Protein AF-A0A951F308-F1 (afdb_monomer)

Mean predicted aligned error: 4.63 Å

Radius of gyration: 16.16 Å; Cα contacts (8 Å, |Δi|>4): 325; chains: 1; bounding box: 43×37×42 Å

Secondary structure (DSSP, 8-state):
-----S-HHHHHHHIIIIIHHHHHHHS--SSSPPHHHHHHHS--SEE-SSEEEEEGGGGT--HHHHHHHHHHHHHHHHH-PPBPTTS-BPPPPP-TTHHHHHHHHHTTSSPPPTTEEEEEEEE-SHHHHH-B---EEEEETTEEEEEEEETTEEEEEEE-TT--HHHHHHSTTSTT-EEEEE--HHHHHHHHHTT--

pLDDT: mean 90.31, std 10.61, range [36.69, 98.38]

Foldseek 3Di:
DPDDDDDPVLVVLLCVLAVVQVCCQLVDPDPDQHLLRVVVPDDFPDDDPFKGKHAQVVSVDDLRRNLLNLLVLLLCLQVDWDQDPVRDTDHRDDPPPCSVVSVCCSVPVDPDDLQKFKAKEQANDPLLQVDWAGWDWDDDPQWIWTWIGDRRMIIIITGHPNDDPVRSCNGCPDPRNIHMYGHCPVVSVVRVVVVVD

Nearest PDB structures (foldseek):
  4afi-assembly1_B  TM=4.508E-01  e=1.445E-01  Homo sapiens
  2vx8-assembly1_B  TM=2.765E-01  e=1.534E-01  Homo sapiens
  2vx8-assembly5_D  TM=2.897E-01  e=3.142E-01  Homo sapiens
  5vba-assembly2_B  TM=2.210E-01  e=3.230E+00  Tequatrovirus T4
  5vba-assembly1_A  TM=1.603E-01  e=1.886E+00  Tequatrovirus T4

Solvent-accessible surface area (backbone atoms only — not comparable to full-atom values): 10976 Å² total; per-residue (Å²): 132,87,78,86,83,64,57,70,70,58,48,51,50,49,33,74,50,9,45,54,60,52,47,54,54,60,59,58,90,55,102,60,84,45,57,56,58,52,57,72,73,50,84,58,78,47,70,62,100,66,38,30,35,30,56,29,64,85,75,74,45,58,39,65,29,50,39,47,36,51,50,53,55,46,54,47,34,42,78,44,62,48,79,45,98,88,73,48,66,50,76,57,48,87,60,68,83,52,47,58,58,50,49,38,31,76,71,66,77,44,70,85,57,94,45,52,33,37,34,46,32,42,27,71,34,70,69,36,43,76,36,73,50,72,68,45,76,47,82,49,82,71,18,44,34,33,37,30,35,53,39,20,30,40,40,32,42,35,40,28,91,62,57,46,72,66,56,51,54,52,7,20,77,27,97,71,25,35,31,35,36,29,72,41,49,71,60,46,56,51,55,57,57,68,70,80,112

Sequence (197 aa):
MKQVLLCRECEERFSENGESHVLGLIGSKRKQFSLNERMRLGFARDSDSFSKRFFAPDFGIDVDKFSYFAISVVWRAAVIQWLMEDGTYTQKVSLGDFQEDMRRYLIGETTLPSDMAVIVIVCSDATSRQGFTYPTGFVEANCINFRFLARGIVFRLLIGYGMTGFLKQAACTSTIKPIWYGNCESRTREMFRNLIV

Structure (mmCIF, N/CA/C/O backbone):
data_AF-A0A951F308-F1
#
_entry.id   AF-A0A951F308-F1
#
loop_
_atom_site.group_PDB
_atom_site.id
_atom_site.type_symbol
_atom_site.label_atom_id
_atom_site.label_alt_id
_atom_site.label_comp_id
_atom_site.label_asym_id
_atom_site.label_entity_id
_atom_site.label_seq_id
_atom_site.pdbx_PDB_ins_code
_atom_site.Cartn_x
_atom_site.Cartn_y
_atom_site.Cartn_z
_atom_site.occupancy
_atom_site.B_iso_or_equiv
_atom_site.auth_seq_id
_atom_site.auth_comp_id
_atom_site.auth_asym_id
_atom_site.auth_atom_id
_atom_site.pdbx_PDB_model_num
ATOM 1 N N . MET A 1 1 ? -2.081 5.795 24.041 1.00 36.69 1 MET A N 1
ATOM 2 C CA . MET A 1 1 ? -2.658 4.533 24.565 1.00 36.69 1 MET A CA 1
ATOM 3 C C . MET A 1 1 ? -3.033 3.683 23.353 1.00 36.69 1 MET A C 1
ATOM 5 O O . MET A 1 1 ? -3.717 4.217 22.491 1.00 36.69 1 MET A O 1
ATOM 9 N N . LYS A 1 2 ? -2.516 2.452 23.190 1.00 55.16 2 LYS A N 1
ATOM 10 C CA . LYS A 1 2 ? -2.834 1.614 22.012 1.00 55.16 2 LYS A CA 1
ATOM 11 C C . LYS A 1 2 ? -4.281 1.138 22.169 1.00 55.16 2 LYS A C 1
ATOM 13 O O . LYS A 1 2 ? -4.578 0.424 23.121 1.00 55.16 2 LYS A O 1
ATOM 18 N N . GLN A 1 3 ? -5.182 1.594 21.307 1.00 66.56 3 GLN A N 1
ATOM 19 C CA . GLN A 1 3 ? -6.582 1.183 21.360 1.00 66.56 3 GLN A CA 1
ATOM 20 C C . GLN A 1 3 ? -6.664 -0.286 20.927 1.00 66.56 3 GLN A C 1
ATOM 22 O O . GLN A 1 3 ? -6.276 -0.624 19.809 1.00 66.56 3 GLN A O 1
ATOM 27 N N . VAL A 1 4 ? -7.079 -1.170 21.837 1.00 78.25 4 VAL A N 1
ATOM 28 C CA . VAL A 1 4 ? -7.157 -2.612 21.563 1.00 78.25 4 VAL A CA 1
ATOM 29 C C . VAL A 1 4 ? -8.360 -2.861 20.658 1.00 78.25 4 VAL A C 1
ATOM 31 O O . VAL A 1 4 ? -9.499 -2.764 21.105 1.00 78.25 4 VAL A O 1
ATOM 34 N N . LEU A 1 5 ? -8.098 -3.128 19.378 1.00 86.38 5 LEU A N 1
ATOM 35 C CA . LEU A 1 5 ? -9.122 -3.412 18.369 1.00 86.38 5 LEU A CA 1
ATOM 36 C C . LEU A 1 5 ? -9.273 -4.916 18.112 1.00 86.38 5 LEU A C 1
ATOM 38 O O . LEU A 1 5 ? -10.387 -5.414 17.979 1.00 86.38 5 LEU A O 1
ATOM 42 N N . LEU A 1 6 ? -8.152 -5.626 18.000 1.00 89.06 6 LEU A N 1
ATOM 43 C CA . LEU A 1 6 ? -8.097 -7.023 17.587 1.00 89.06 6 LEU A CA 1
ATOM 44 C C . LEU A 1 6 ? -7.679 -7.924 18.755 1.00 89.06 6 LEU A C 1
ATOM 46 O O . LEU A 1 6 ? -6.993 -7.490 19.684 1.00 89.06 6 LEU A O 1
ATOM 50 N N . CYS A 1 7 ? -8.077 -9.198 18.700 1.00 92.44 7 CYS A N 1
ATOM 51 C CA . CYS A 1 7 ? -7.525 -10.211 19.596 1.00 92.44 7 CYS A CA 1
ATOM 52 C C . CYS A 1 7 ? -6.035 -10.446 19.286 1.00 92.44 7 CYS A C 1
ATOM 54 O O . CYS A 1 7 ? -5.539 -10.067 18.223 1.00 92.44 7 CYS A O 1
ATOM 56 N N . ARG A 1 8 ? -5.323 -11.112 20.203 1.00 92.06 8 ARG A N 1
ATOM 57 C CA . ARG A 1 8 ? -3.885 -11.381 20.054 1.00 92.06 8 ARG A CA 1
ATOM 58 C C . ARG A 1 8 ? -3.549 -12.105 18.746 1.00 92.06 8 ARG A C 1
ATOM 60 O O . ARG A 1 8 ? -2.640 -11.677 18.052 1.00 92.06 8 ARG A O 1
ATOM 67 N N . GLU A 1 9 ? -4.305 -13.142 18.399 1.00 93.19 9 GLU A N 1
ATOM 68 C CA . GLU A 1 9 ? -4.080 -13.927 17.177 1.00 93.19 9 GLU A CA 1
ATOM 69 C C . GLU A 1 9 ? -4.223 -13.068 15.909 1.00 93.19 9 GLU A C 1
ATOM 71 O O . GLU A 1 9 ? -3.414 -13.155 14.987 1.00 93.19 9 GLU A O 1
ATOM 76 N N . CYS A 1 10 ? -5.221 -12.182 15.875 1.00 92.31 10 CYS A N 1
ATOM 77 C CA . CYS A 1 10 ? -5.414 -11.260 14.760 1.00 92.31 10 CYS A CA 1
ATOM 78 C C . CYS A 1 10 ? -4.295 -10.205 14.678 1.00 92.31 10 CYS A C 1
ATOM 80 O O . CYS A 1 10 ? -3.840 -9.900 13.576 1.00 92.31 10 CYS A O 1
ATOM 82 N N . GLU A 1 11 ? -3.819 -9.669 15.809 1.00 92.69 11 GLU A N 1
ATOM 83 C CA . GLU A 1 11 ? -2.655 -8.763 15.831 1.00 92.69 11 GLU A CA 1
ATOM 84 C C . GLU A 1 11 ? -1.379 -9.471 15.344 1.00 92.69 11 GLU A C 1
ATOM 86 O O . GLU A 1 11 ? -0.644 -8.919 14.525 1.00 92.69 11 GLU A O 1
ATOM 91 N N . GLU A 1 12 ? -1.124 -10.700 15.804 1.00 93.44 12 GLU A N 1
ATOM 92 C CA . GLU A 1 12 ? 0.023 -11.518 15.381 1.00 93.44 12 GLU A CA 1
ATOM 93 C C . GLU A 1 12 ? -0.021 -11.775 13.873 1.00 93.44 12 GLU A C 1
ATOM 95 O O . GLU A 1 12 ? 0.947 -11.490 13.165 1.00 93.44 12 GLU A O 1
ATOM 100 N N . ARG A 1 13 ? -1.184 -12.174 13.351 1.00 94.31 13 ARG A N 1
ATOM 101 C CA . ARG A 1 13 ? -1.395 -12.361 11.913 1.00 94.31 13 ARG A CA 1
ATOM 102 C C . ARG A 1 13 ? -1.091 -11.095 11.113 1.00 94.31 13 ARG A C 1
ATOM 104 O O . ARG A 1 13 ? -0.448 -11.163 10.066 1.00 94.31 13 ARG A O 1
ATOM 111 N N . PHE A 1 14 ? -1.550 -9.933 11.579 1.00 94.06 14 PHE A N 1
ATOM 112 C CA . PHE A 1 14 ? -1.309 -8.665 10.884 1.00 94.06 14 PHE A CA 1
ATOM 113 C C . PHE A 1 14 ? 0.175 -8.282 10.910 1.00 94.06 14 PHE A C 1
ATOM 115 O O . PHE A 1 14 ? 0.705 -7.765 9.918 1.00 94.06 14 PHE A O 1
ATOM 122 N N . SER A 1 15 ? 0.855 -8.597 12.011 1.00 92.94 15 SER A N 1
ATOM 123 C CA . SER A 1 15 ? 2.292 -8.406 12.158 1.00 92.94 15 SER A CA 1
ATOM 124 C C . SER A 1 15 ? 3.100 -9.273 11.187 1.00 92.94 15 SER A C 1
ATOM 126 O O . SER A 1 15 ? 3.947 -8.750 10.458 1.00 92.94 15 SER A O 1
ATOM 128 N N . GLU A 1 16 ? 2.832 -10.579 11.135 1.00 93.38 16 GLU A N 1
ATOM 129 C CA . GLU A 1 16 ? 3.603 -11.554 10.347 1.00 93.38 16 GLU A CA 1
ATOM 130 C C . GLU A 1 16 ? 3.406 -11.398 8.831 1.00 93.38 16 GLU A C 1
ATOM 132 O O . GLU A 1 16 ? 4.369 -11.475 8.049 1.00 93.38 16 GLU A O 1
ATOM 137 N N . ASN A 1 17 ? 2.164 -11.127 8.420 1.00 93.81 17 ASN A N 1
ATOM 138 C CA . ASN A 1 17 ? 1.786 -11.027 7.011 1.00 93.81 17 ASN A CA 1
ATOM 139 C C . ASN A 1 17 ? 2.070 -9.658 6.391 1.00 93.81 17 ASN A C 1
ATOM 141 O O . ASN A 1 17 ? 2.001 -9.529 5.175 1.00 93.81 17 ASN A O 1
ATOM 145 N N . GLY A 1 18 ? 2.396 -8.630 7.177 1.00 92.62 18 GLY A N 1
ATOM 146 C CA . GLY A 1 18 ? 2.594 -7.291 6.626 1.00 92.62 18 GLY A CA 1
ATOM 147 C C . GLY A 1 18 ? 3.506 -6.408 7.458 1.00 92.62 18 GLY A C 1
ATOM 148 O O . GLY A 1 18 ? 4.589 -6.039 6.996 1.00 92.62 18 GLY A O 1
ATOM 149 N N . GLU A 1 19 ? 3.077 -6.051 8.673 1.00 91.19 19 GLU A N 1
ATOM 150 C CA . GLU A 1 19 ? 3.696 -4.951 9.427 1.00 91.19 19 GLU A CA 1
ATOM 151 C C . GLU A 1 19 ? 5.179 -5.194 9.699 1.00 91.19 19 GLU A C 1
ATOM 153 O O . GLU A 1 19 ? 5.990 -4.315 9.427 1.00 91.19 19 GLU A O 1
ATOM 158 N N . SER A 1 20 ? 5.570 -6.389 10.148 1.00 89.25 20 SER A N 1
ATOM 159 C CA . SER A 1 20 ? 6.975 -6.696 10.444 1.00 89.25 20 SER A CA 1
ATOM 160 C C . SER A 1 20 ? 7.875 -6.559 9.211 1.00 89.25 20 SER A C 1
ATOM 162 O O . SER A 1 20 ? 8.989 -6.039 9.308 1.00 89.25 20 SER A O 1
ATOM 164 N N . HIS A 1 21 ? 7.385 -6.965 8.035 1.00 88.88 21 HIS A N 1
ATOM 165 C CA . HIS A 1 21 ? 8.132 -6.863 6.778 1.00 88.88 21 HIS A CA 1
ATOM 166 C C . HIS A 1 21 ? 8.269 -5.410 6.317 1.00 88.88 21 HIS A C 1
ATOM 168 O O . HIS A 1 21 ? 9.375 -4.935 6.053 1.00 88.88 21 HIS A O 1
ATOM 174 N N . VAL A 1 22 ? 7.152 -4.677 6.270 1.00 90.19 22 VAL A N 1
ATOM 175 C CA . VAL A 1 22 ? 7.130 -3.274 5.831 1.00 90.19 22 VAL A CA 1
ATOM 176 C C . VAL A 1 22 ? 7.923 -2.392 6.796 1.00 90.19 22 VAL A C 1
ATOM 178 O O . VAL A 1 22 ? 8.799 -1.638 6.367 1.00 90.19 22 VAL A O 1
ATOM 181 N N . LEU A 1 23 ? 7.680 -2.521 8.104 1.00 86.75 23 LEU A N 1
ATOM 182 C CA . LEU A 1 23 ? 8.373 -1.757 9.145 1.00 86.75 23 LEU A CA 1
ATOM 183 C C . LEU A 1 23 ? 9.869 -2.082 9.203 1.00 86.75 23 LEU A C 1
ATOM 185 O O . LEU A 1 23 ? 10.671 -1.181 9.453 1.00 86.75 23 LEU A O 1
ATOM 189 N N . GLY A 1 24 ? 10.268 -3.324 8.916 1.00 83.69 24 GLY A N 1
ATOM 190 C CA . GLY A 1 24 ? 11.676 -3.709 8.808 1.00 83.69 24 GLY A CA 1
ATOM 191 C C . GLY A 1 24 ? 12.426 -2.956 7.701 1.00 83.69 24 GLY A C 1
ATOM 192 O O . GLY A 1 24 ? 13.587 -2.581 7.893 1.00 83.69 24 GLY A O 1
ATOM 193 N N . LEU A 1 25 ? 11.747 -2.677 6.581 1.00 81.56 25 LEU A N 1
ATOM 194 C CA . LEU A 1 25 ? 12.306 -1.982 5.415 1.00 81.56 25 LEU A CA 1
ATOM 195 C C . LEU A 1 25 ? 12.283 -0.449 5.533 1.00 81.56 25 LEU A C 1
ATOM 197 O O . LEU A 1 25 ? 13.181 0.204 5.000 1.00 81.56 25 LEU A O 1
ATOM 201 N N . ILE A 1 26 ? 11.293 0.136 6.222 1.00 77.88 26 ILE A N 1
ATOM 202 C CA . ILE A 1 26 ? 11.192 1.603 6.406 1.00 77.88 26 ILE A CA 1
ATOM 203 C C . ILE A 1 26 ? 11.809 2.103 7.717 1.00 77.88 26 ILE A C 1
ATOM 205 O O . ILE A 1 26 ? 12.165 3.273 7.841 1.00 77.88 26 ILE A O 1
ATOM 209 N N . GLY A 1 27 ? 11.898 1.239 8.728 1.00 64.00 27 GLY A N 1
ATOM 210 C CA . GLY A 1 27 ? 12.241 1.598 10.103 1.00 64.00 27 GLY A CA 1
ATOM 211 C C . GLY A 1 27 ? 13.649 1.206 10.534 1.00 64.00 27 GLY A C 1
ATOM 212 O O . GLY A 1 27 ? 13.931 1.229 11.734 1.00 64.00 27 GLY A O 1
ATOM 213 N N . SER A 1 28 ? 14.524 0.812 9.607 1.00 55.19 28 SER A N 1
ATOM 214 C CA . SER A 1 28 ? 15.812 0.204 9.934 1.00 55.19 28 SER A CA 1
ATOM 215 C C . SER A 1 28 ? 16.674 1.136 10.805 1.00 55.19 28 SER A C 1
ATOM 217 O O . SER A 1 28 ? 17.308 2.064 10.322 1.00 55.19 28 SER A O 1
ATOM 219 N N . LYS A 1 29 ? 16.764 0.834 12.111 1.00 51.50 29 LYS A N 1
ATOM 220 C CA . LYS A 1 29 ? 17.798 1.357 13.034 1.00 51.50 29 LYS A CA 1
ATOM 221 C C . LYS A 1 29 ? 19.210 0.850 12.683 1.00 51.50 29 LYS A C 1
ATOM 223 O O . LYS A 1 29 ? 20.183 1.200 13.345 1.00 51.50 29 LYS A O 1
ATOM 228 N N . ARG A 1 30 ? 19.324 -0.052 11.703 1.00 48.78 30 ARG A N 1
ATOM 229 C CA . ARG A 1 30 ? 20.580 -0.678 11.281 1.00 48.78 30 ARG A CA 1
ATOM 230 C C . ARG A 1 30 ? 21.296 0.241 10.293 1.00 48.78 30 ARG A C 1
ATOM 232 O O . ARG A 1 30 ? 20.644 0.846 9.455 1.00 48.78 30 ARG A O 1
ATOM 239 N N . LYS A 1 31 ? 22.633 0.278 10.352 1.00 50.69 31 LYS A N 1
ATOM 240 C CA . LYS A 1 31 ? 23.546 0.947 9.397 1.00 50.69 31 LYS A CA 1
ATOM 241 C C . LYS A 1 31 ? 23.501 0.335 7.974 1.00 50.69 31 LYS A C 1
ATOM 243 O O . LYS A 1 31 ? 24.539 0.148 7.351 1.00 50.69 31 LYS A O 1
ATOM 248 N N . GLN A 1 32 ? 22.332 -0.077 7.491 1.00 57.78 32 GLN A N 1
ATOM 249 C CA . GLN A 1 32 ? 22.124 -0.587 6.137 1.00 57.78 32 GLN A CA 1
ATOM 250 C C . GLN A 1 32 ? 21.520 0.518 5.272 1.00 57.78 32 GLN A C 1
ATOM 252 O O . GLN A 1 32 ? 20.776 1.355 5.781 1.00 57.78 32 GLN A O 1
ATOM 257 N N . PHE A 1 33 ? 21.832 0.503 3.972 1.00 60.19 33 PHE A N 1
ATOM 258 C CA . PHE A 1 33 ? 21.223 1.409 3.000 1.00 60.19 33 PHE A CA 1
ATOM 259 C C . PHE A 1 33 ? 19.700 1.304 3.071 1.00 60.19 33 PHE A C 1
ATOM 261 O O . PHE A 1 33 ? 19.131 0.222 2.890 1.00 60.19 33 PHE A O 1
ATOM 268 N N . SER A 1 34 ? 19.050 2.437 3.318 1.00 80.44 34 SER A N 1
ATOM 269 C CA . SER A 1 34 ? 17.595 2.538 3.337 1.00 80.44 34 SER A CA 1
ATOM 270 C C . SER A 1 34 ? 17.008 2.125 1.986 1.00 80.44 34 SER A C 1
ATOM 272 O O . SER A 1 34 ? 17.664 2.225 0.943 1.00 80.44 34 SER A O 1
ATOM 274 N N . LEU A 1 35 ? 15.744 1.688 1.974 1.00 87.88 35 LEU A N 1
ATOM 275 C CA . LEU A 1 35 ? 15.052 1.364 0.723 1.00 87.88 35 LEU A CA 1
ATOM 276 C C . LEU A 1 35 ? 15.116 2.532 -0.278 1.00 87.88 35 LEU A C 1
ATOM 278 O O . LEU A 1 35 ? 15.374 2.321 -1.461 1.00 87.88 35 LEU A O 1
ATOM 282 N N . ASN A 1 36 ? 14.972 3.762 0.220 1.00 88.00 36 ASN A N 1
ATOM 283 C CA . ASN A 1 36 ? 15.142 4.987 -0.556 1.00 88.00 36 ASN A CA 1
ATOM 284 C C . ASN A 1 36 ? 16.511 5.052 -1.257 1.00 88.00 36 ASN A C 1
ATOM 286 O O . ASN A 1 36 ? 16.568 5.259 -2.467 1.00 88.00 36 ASN A O 1
ATOM 290 N N . GLU A 1 37 ? 17.608 4.849 -0.524 1.00 87.56 37 GLU A N 1
ATOM 291 C CA . GLU A 1 37 ? 18.960 4.923 -1.087 1.00 87.56 37 GLU A CA 1
ATOM 292 C C . GLU A 1 37 ? 19.225 3.811 -2.096 1.00 87.56 37 GLU A C 1
ATOM 294 O O . GLU A 1 37 ? 19.817 4.065 -3.146 1.00 87.56 37 GLU A O 1
ATOM 299 N N . ARG A 1 38 ? 18.747 2.594 -1.810 1.00 90.69 38 ARG A N 1
ATOM 300 C CA . A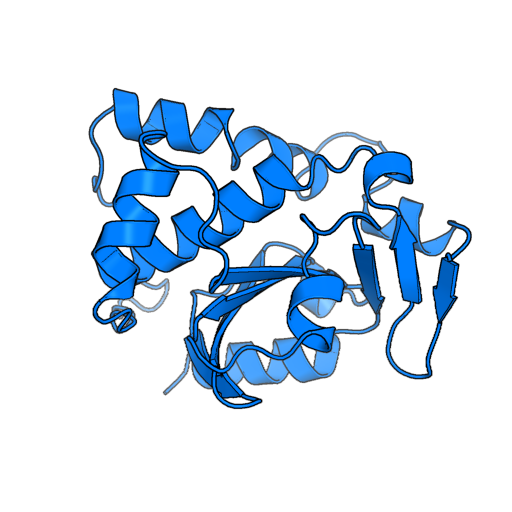RG A 1 38 ? 18.857 1.460 -2.735 1.00 90.69 38 ARG A CA 1
ATOM 301 C C . ARG A 1 38 ? 18.147 1.764 -4.051 1.00 90.69 38 ARG A C 1
ATOM 303 O O . ARG A 1 38 ? 18.734 1.575 -5.112 1.00 90.69 38 ARG A O 1
ATOM 310 N N . MET A 1 39 ? 16.920 2.281 -3.996 1.00 92.81 39 MET A N 1
ATOM 311 C CA . MET A 1 39 ? 16.154 2.635 -5.196 1.00 92.81 39 MET A CA 1
ATOM 312 C C . MET A 1 39 ? 16.731 3.845 -5.933 1.00 92.81 39 MET A C 1
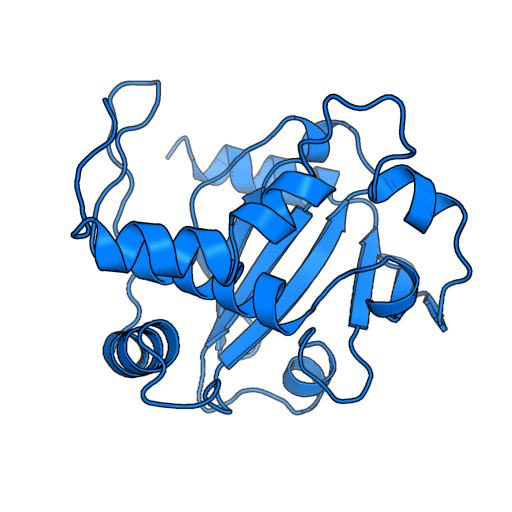ATOM 314 O O . MET A 1 39 ? 16.717 3.871 -7.161 1.00 92.81 39 MET A O 1
ATOM 318 N N . ARG A 1 40 ? 17.311 4.816 -5.214 1.00 91.75 40 ARG A N 1
ATOM 319 C CA . ARG A 1 40 ? 18.004 5.964 -5.819 1.00 91.75 40 ARG A CA 1
ATOM 320 C C . ARG A 1 40 ? 19.154 5.534 -6.734 1.00 91.75 40 ARG A C 1
ATOM 322 O O . ARG A 1 40 ? 19.401 6.205 -7.732 1.00 91.75 40 ARG A O 1
ATOM 329 N N . LEU A 1 41 ? 19.849 4.453 -6.379 1.00 91.19 41 LEU A N 1
ATOM 330 C CA . LEU A 1 41 ? 20.992 3.905 -7.120 1.00 91.19 41 LEU A CA 1
ATOM 331 C C . LEU A 1 41 ? 20.609 2.788 -8.107 1.00 91.19 41 LEU A C 1
ATOM 333 O O . LEU A 1 41 ? 21.457 2.345 -8.876 1.00 91.19 41 LEU A O 1
ATOM 337 N N . GLY A 1 42 ? 19.364 2.311 -8.078 1.00 90.88 42 GLY A N 1
ATOM 338 C CA . GLY A 1 42 ? 18.914 1.202 -8.912 1.00 90.88 42 GLY A CA 1
ATOM 339 C C . GLY A 1 42 ? 18.641 1.593 -10.368 1.00 90.88 42 GLY A C 1
ATOM 340 O O . GLY A 1 42 ? 18.356 2.749 -10.688 1.00 90.88 42 GLY A O 1
ATOM 341 N N . PHE A 1 43 ? 18.616 0.585 -11.243 1.00 91.81 43 PHE A N 1
ATOM 342 C CA . PHE A 1 43 ? 18.187 0.729 -12.635 1.00 91.81 43 PHE A CA 1
ATOM 343 C C . PHE A 1 43 ? 16.669 0.570 -12.764 1.00 91.81 43 PHE A C 1
ATOM 345 O O . PHE A 1 43 ? 16.118 -0.515 -12.553 1.00 91.81 43 PHE A O 1
ATOM 352 N N . ALA A 1 44 ? 15.997 1.666 -13.113 1.00 94.88 44 ALA A N 1
ATOM 353 C CA . ALA A 1 44 ? 14.561 1.668 -13.358 1.00 94.88 44 ALA A CA 1
ATOM 354 C C . ALA A 1 44 ? 14.224 0.857 -14.617 1.00 94.88 44 ALA A C 1
ATOM 356 O O . ALA A 1 44 ? 15.000 0.822 -15.571 1.00 94.88 44 ALA A O 1
ATOM 357 N N . ARG A 1 45 ? 13.061 0.201 -14.613 1.00 95.00 45 ARG A N 1
ATOM 358 C CA . ARG A 1 45 ? 12.528 -0.500 -15.790 1.00 95.00 45 ARG A CA 1
ATOM 359 C C . ARG A 1 45 ? 11.952 0.487 -16.797 1.00 95.00 45 ARG A C 1
ATOM 361 O O . ARG A 1 45 ? 12.146 0.312 -17.992 1.00 95.00 45 ARG A O 1
ATOM 368 N N . ASP A 1 46 ? 11.295 1.527 -16.299 1.00 92.62 46 ASP A N 1
ATOM 369 C CA . ASP A 1 46 ? 10.935 2.719 -17.056 1.00 92.62 46 ASP A CA 1
ATOM 370 C C . ASP A 1 46 ? 10.883 3.938 -16.132 1.00 92.62 46 ASP A C 1
ATOM 372 O O . ASP A 1 46 ? 11.005 3.844 -14.903 1.00 92.62 46 ASP A O 1
ATOM 376 N N . SER A 1 47 ? 10.769 5.106 -16.747 1.00 91.25 47 SER A N 1
ATOM 377 C CA . SER A 1 47 ? 10.652 6.374 -16.049 1.00 91.25 47 SER A CA 1
ATOM 378 C C . SER A 1 47 ? 9.824 7.345 -16.866 1.00 91.25 47 SER A C 1
ATOM 380 O O . SER A 1 47 ? 10.018 7.446 -18.077 1.00 91.25 47 SER A O 1
ATOM 382 N N . ASP A 1 48 ? 8.982 8.106 -16.184 1.00 86.56 48 ASP A N 1
ATOM 383 C CA . ASP A 1 48 ? 8.356 9.311 -16.711 1.00 86.56 48 ASP A CA 1
ATOM 384 C C . ASP A 1 48 ? 8.889 10.555 -15.973 1.00 86.56 48 ASP A C 1
ATOM 386 O O . ASP A 1 48 ? 9.852 10.487 -15.200 1.00 86.56 48 ASP A O 1
ATOM 390 N N . SER A 1 49 ? 8.292 11.721 -16.230 1.00 81.50 49 SER A N 1
ATOM 391 C CA . SER A 1 49 ? 8.687 12.988 -15.601 1.00 81.50 49 SER A CA 1
ATOM 392 C C . SER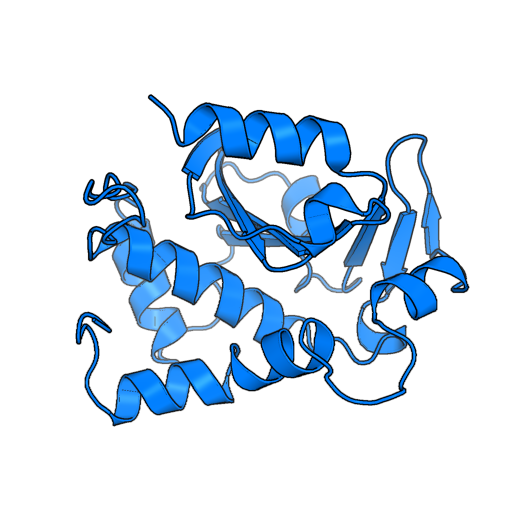 A 1 49 ? 8.408 13.056 -14.093 1.00 81.50 49 SER A C 1
ATOM 394 O O . SER A 1 49 ? 8.950 13.926 -13.414 1.00 81.50 49 SER A O 1
ATOM 396 N N . PHE A 1 50 ? 7.559 12.178 -13.561 1.00 82.38 50 PHE A N 1
ATOM 397 C CA . PHE A 1 50 ? 7.076 12.206 -12.180 1.00 82.38 50 PHE A CA 1
ATOM 398 C C . PHE A 1 50 ? 7.640 11.067 -11.328 1.00 82.38 50 PHE A C 1
ATOM 400 O O . PHE A 1 50 ? 7.820 11.228 -10.118 1.00 82.38 50 PHE A O 1
ATOM 407 N N . SER A 1 51 ? 7.895 9.908 -11.932 1.00 91.12 51 SER A N 1
ATOM 408 C CA . SER A 1 51 ? 8.252 8.691 -11.222 1.00 91.12 51 SER A CA 1
ATOM 409 C C . SER A 1 51 ? 9.062 7.715 -12.071 1.00 91.12 51 SER A C 1
ATOM 411 O O . SER A 1 51 ? 9.040 7.710 -13.299 1.00 91.12 51 SER A O 1
ATOM 413 N N . LYS A 1 52 ? 9.802 6.860 -11.373 1.00 96.06 52 LYS A N 1
ATOM 414 C CA . LYS A 1 52 ? 10.528 5.722 -11.923 1.00 96.06 52 LYS A CA 1
ATOM 415 C C . LYS A 1 52 ? 9.838 4.447 -11.474 1.00 96.06 52 LYS A C 1
ATOM 417 O O . LYS A 1 52 ? 9.555 4.300 -10.281 1.00 96.06 52 LYS A O 1
ATOM 422 N N . ARG A 1 53 ? 9.620 3.512 -12.392 1.00 96.31 53 ARG A N 1
ATOM 423 C CA . ARG A 1 53 ? 9.113 2.183 -12.063 1.00 96.31 53 ARG A CA 1
ATOM 424 C C . ARG A 1 53 ? 10.262 1.206 -11.935 1.00 96.31 53 ARG A C 1
ATOM 426 O O . ARG A 1 53 ? 11.159 1.131 -12.774 1.00 96.31 53 ARG A O 1
ATOM 433 N N . PHE A 1 54 ? 10.194 0.395 -10.900 1.00 97.25 54 PHE A N 1
ATOM 434 C CA . PHE A 1 54 ? 11.145 -0.662 -10.619 1.00 97.25 54 PHE A CA 1
ATOM 435 C C . PHE A 1 54 ? 10.427 -1.999 -10.463 1.00 97.25 54 PHE A C 1
ATOM 437 O O . PHE A 1 54 ? 9.207 -2.052 -10.302 1.00 97.25 54 PHE A O 1
ATOM 444 N N . PHE A 1 55 ? 11.204 -3.078 -10.490 1.00 96.50 55 PHE A N 1
ATOM 445 C CA . PHE A 1 55 ? 10.733 -4.406 -10.127 1.00 96.50 55 PHE A CA 1
ATOM 446 C C . PHE A 1 55 ? 10.936 -4.611 -8.622 1.00 96.50 55 PHE A C 1
ATOM 448 O O . PHE A 1 55 ? 12.067 -4.574 -8.141 1.00 96.50 55 PHE A O 1
ATOM 455 N N . ALA A 1 56 ? 9.850 -4.789 -7.868 1.00 95.94 56 ALA A N 1
ATOM 456 C CA . ALA A 1 56 ? 9.880 -4.868 -6.406 1.00 95.94 56 ALA A CA 1
ATOM 457 C C . ALA A 1 56 ? 10.874 -5.913 -5.839 1.00 95.94 56 ALA A C 1
ATOM 459 O O . ALA A 1 56 ? 11.627 -5.568 -4.919 1.00 95.94 56 ALA A O 1
ATOM 460 N N . PRO A 1 57 ? 10.971 -7.141 -6.392 1.00 94.94 57 PRO A N 1
ATOM 461 C CA . PRO A 1 57 ? 11.911 -8.146 -5.894 1.00 94.94 57 PRO A CA 1
ATOM 462 C C . PRO A 1 57 ? 13.393 -7.743 -5.929 1.00 94.94 57 PRO A C 1
ATOM 464 O O . PRO A 1 57 ? 14.131 -8.175 -5.045 1.00 94.94 57 PRO A O 1
ATOM 467 N N . ASP A 1 58 ? 13.826 -6.857 -6.839 1.00 94.75 58 ASP A N 1
ATOM 468 C CA . ASP A 1 58 ? 15.214 -6.343 -6.870 1.00 94.75 58 ASP A CA 1
ATOM 469 C C . ASP A 1 58 ? 15.594 -5.643 -5.547 1.00 94.75 58 ASP A C 1
ATOM 471 O O . ASP A 1 58 ? 16.765 -5.538 -5.172 1.00 94.75 58 ASP A O 1
ATOM 475 N N . PHE A 1 59 ? 14.588 -5.175 -4.803 1.00 92.44 59 PHE A N 1
ATOM 476 C CA . PHE A 1 59 ? 14.751 -4.458 -3.545 1.00 92.44 59 PHE A CA 1
ATOM 477 C C . PHE A 1 59 ? 14.415 -5.308 -2.312 1.00 92.44 59 PHE A C 1
ATOM 479 O O . PHE A 1 59 ? 14.461 -4.799 -1.190 1.00 92.44 59 PHE A O 1
ATOM 486 N N . GLY A 1 60 ? 14.151 -6.609 -2.478 1.00 91.19 60 GLY A N 1
ATOM 487 C CA . GLY A 1 60 ? 13.700 -7.482 -1.388 1.00 91.19 60 GLY A CA 1
ATOM 488 C C . GLY A 1 60 ? 12.293 -7.133 -0.889 1.00 91.19 60 GLY A C 1
ATOM 489 O O . GLY A 1 60 ? 11.959 -7.382 0.269 1.00 91.19 60 GLY A O 1
ATOM 490 N N . ILE A 1 61 ? 11.483 -6.502 -1.743 1.00 93.50 61 ILE A N 1
ATOM 491 C CA . ILE A 1 61 ? 10.091 -6.181 -1.442 1.00 93.50 61 ILE A CA 1
ATOM 492 C C . ILE A 1 61 ? 9.232 -7.393 -1.792 1.00 93.50 61 ILE A C 1
ATOM 494 O O . ILE A 1 61 ? 9.144 -7.797 -2.951 1.00 93.50 61 ILE A O 1
ATOM 498 N N . ASP A 1 62 ? 8.567 -7.927 -0.775 1.00 95.38 62 ASP A N 1
ATOM 499 C CA . ASP A 1 62 ? 7.469 -8.866 -0.918 1.00 95.38 62 ASP A CA 1
ATOM 500 C C . ASP A 1 62 ? 6.179 -8.063 -1.136 1.00 95.38 62 ASP A C 1
ATOM 502 O O . ASP A 1 62 ? 5.671 -7.397 -0.229 1.00 95.38 62 ASP A O 1
ATOM 506 N N . VAL A 1 63 ? 5.699 -8.056 -2.379 1.00 96.44 63 VAL A N 1
ATOM 507 C CA . VAL A 1 63 ? 4.547 -7.243 -2.788 1.00 96.44 63 VAL A CA 1
ATOM 508 C C . VAL A 1 63 ? 3.247 -7.699 -2.139 1.00 96.44 63 VAL A C 1
ATOM 510 O O . VAL A 1 63 ? 2.392 -6.855 -1.872 1.00 96.44 63 VAL A O 1
ATOM 513 N N . ASP A 1 64 ? 3.126 -8.986 -1.816 1.00 96.75 64 ASP A N 1
ATOM 514 C CA . ASP A 1 64 ? 1.940 -9.534 -1.167 1.00 96.75 64 ASP A CA 1
ATOM 515 C C . ASP A 1 64 ? 1.863 -9.024 0.273 1.00 96.75 64 ASP A C 1
ATOM 517 O O . ASP A 1 64 ? 0.811 -8.557 0.709 1.00 96.75 64 ASP A O 1
ATOM 521 N N . LYS A 1 65 ? 3.005 -8.962 0.972 1.00 96.88 65 LYS A N 1
ATOM 522 C CA . LYS A 1 65 ? 3.080 -8.370 2.318 1.00 96.88 65 LYS A CA 1
ATOM 523 C C . LYS A 1 65 ? 2.818 -6.868 2.336 1.00 96.88 65 LYS A C 1
ATOM 525 O O . LYS A 1 65 ? 2.174 -6.358 3.253 1.00 96.88 65 LYS A O 1
ATOM 530 N N . PHE A 1 66 ? 3.292 -6.139 1.325 1.00 97.19 66 PHE A N 1
ATOM 531 C CA . PHE A 1 66 ? 2.994 -4.710 1.181 1.00 97.19 66 PHE A CA 1
ATOM 532 C C . PHE A 1 66 ? 1.512 -4.461 0.885 1.00 97.19 66 PHE A C 1
ATOM 534 O O . PHE A 1 66 ? 0.926 -3.536 1.450 1.00 97.19 66 PHE A O 1
ATOM 541 N N . SER A 1 67 ? 0.907 -5.288 0.029 1.00 97.81 67 SER A N 1
ATOM 542 C CA . SER A 1 67 ? -0.524 -5.233 -0.266 1.00 97.81 67 SER A CA 1
ATOM 543 C C . SER A 1 67 ? -1.356 -5.534 0.978 1.00 97.81 67 SER A C 1
ATOM 545 O O . SER A 1 67 ? -2.230 -4.745 1.342 1.00 97.81 67 SER A O 1
ATOM 547 N N . TYR A 1 68 ? -1.023 -6.617 1.686 1.00 98.19 68 TYR A N 1
ATOM 548 C CA . TYR A 1 68 ? -1.666 -7.003 2.937 1.00 98.19 68 TYR A CA 1
ATOM 549 C C . TYR A 1 68 ? -1.590 -5.878 3.975 1.00 98.19 68 TYR A C 1
ATOM 551 O O . TYR A 1 68 ? -2.601 -5.506 4.569 1.00 98.19 68 TYR A O 1
ATOM 559 N N . PHE A 1 69 ? -0.406 -5.287 4.162 1.00 97.69 69 PHE A N 1
ATOM 560 C CA . PHE A 1 69 ? -0.214 -4.156 5.067 1.00 97.69 69 PHE A CA 1
ATOM 561 C C . PHE A 1 69 ? -1.096 -2.956 4.696 1.00 97.69 69 PHE A C 1
ATOM 563 O O . PHE A 1 69 ? -1.764 -2.394 5.560 1.00 97.69 69 PHE A O 1
ATOM 570 N N . ALA A 1 70 ? -1.137 -2.566 3.420 1.00 98.00 70 ALA A N 1
ATOM 571 C CA . ALA A 1 70 ? -1.945 -1.429 2.987 1.00 98.00 70 ALA A CA 1
ATOM 572 C C . ALA A 1 70 ? -3.438 -1.644 3.265 1.00 98.00 70 ALA A C 1
ATOM 574 O O . ALA A 1 70 ? -4.104 -0.767 3.820 1.00 98.00 70 ALA A O 1
ATOM 575 N N . ILE A 1 71 ? -3.944 -2.831 2.928 1.00 98.38 71 ILE A N 1
ATOM 576 C CA . ILE A 1 71 ? -5.349 -3.196 3.127 1.00 98.38 71 ILE A CA 1
ATOM 577 C C . ILE A 1 71 ? -5.682 -3.278 4.616 1.00 98.38 71 ILE A C 1
ATOM 579 O O . ILE A 1 71 ? -6.719 -2.769 5.033 1.00 98.38 71 ILE A O 1
ATOM 583 N N . SER A 1 72 ? -4.791 -3.828 5.443 1.00 97.31 72 SER A N 1
ATOM 584 C CA . SER A 1 72 ? -5.021 -3.939 6.886 1.00 97.31 72 SER A CA 1
ATOM 585 C C . SER A 1 72 ? -5.105 -2.574 7.575 1.00 97.31 72 SER A C 1
ATOM 587 O O . SER A 1 72 ? -5.911 -2.372 8.484 1.00 97.31 72 SER A O 1
ATOM 589 N N . VAL A 1 73 ? -4.294 -1.606 7.140 1.00 96.44 73 VAL A N 1
ATOM 590 C CA . VAL A 1 73 ? -4.325 -0.225 7.639 1.00 96.44 73 VAL A CA 1
ATOM 591 C C . VAL A 1 73 ? -5.634 0.464 7.243 1.00 96.44 73 VAL A C 1
ATOM 593 O O . VAL A 1 73 ? -6.293 1.047 8.105 1.00 96.44 73 VAL A O 1
ATOM 596 N N . VAL A 1 74 ? -6.048 0.357 5.976 1.00 97.69 74 VAL A N 1
ATOM 597 C CA . VAL A 1 74 ? -7.296 0.969 5.487 1.00 97.69 74 VAL A CA 1
ATOM 598 C C . VAL A 1 74 ? -8.532 0.331 6.126 1.00 97.69 74 VAL A C 1
ATOM 600 O O . VAL A 1 74 ? -9.419 1.050 6.580 1.00 97.69 74 VAL A O 1
ATOM 603 N N . TRP A 1 75 ? -8.571 -0.998 6.246 1.00 97.62 75 TRP A N 1
ATOM 604 C CA . TRP A 1 75 ? -9.662 -1.704 6.918 1.00 97.62 75 TRP A CA 1
ATOM 605 C C . TRP A 1 75 ? -9.810 -1.262 8.378 1.00 97.62 75 TRP A C 1
ATOM 607 O O . TRP A 1 75 ? -10.916 -0.971 8.833 1.00 97.62 75 TRP A O 1
ATOM 617 N N . ARG A 1 76 ? -8.694 -1.104 9.107 1.00 95.56 76 ARG A N 1
ATOM 618 C CA . ARG A 1 76 ? -8.721 -0.585 10.485 1.00 95.56 76 ARG A CA 1
ATOM 619 C C . ARG A 1 76 ? -9.272 0.835 10.566 1.00 95.56 76 ARG A C 1
ATOM 621 O O . ARG A 1 76 ? -10.060 1.113 11.464 1.00 95.56 76 ARG A O 1
A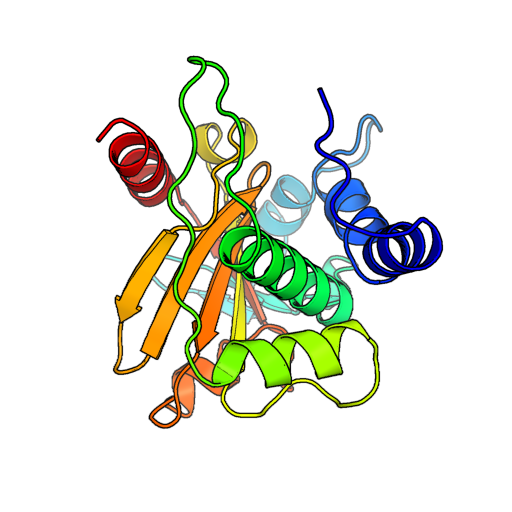TOM 628 N N . ALA A 1 77 ? -8.918 1.705 9.623 1.00 94.69 77 ALA A N 1
ATOM 629 C CA . ALA A 1 77 ? -9.463 3.061 9.558 1.00 94.69 77 ALA A CA 1
ATOM 630 C C . ALA A 1 77 ? -10.981 3.093 9.284 1.00 94.69 77 ALA A C 1
ATOM 632 O O . ALA A 1 77 ? -11.629 4.101 9.557 1.00 94.69 77 ALA A O 1
ATOM 633 N N . ALA A 1 78 ? -11.568 2.014 8.756 1.00 95.50 78 ALA A N 1
ATOM 634 C CA . ALA A 1 78 ? -13.013 1.907 8.557 1.00 95.50 78 ALA A CA 1
ATOM 635 C C . ALA A 1 78 ? -13.751 1.458 9.826 1.00 95.50 78 ALA A C 1
ATOM 637 O O . ALA A 1 78 ? -14.872 1.887 10.093 1.00 95.50 78 ALA A O 1
ATOM 638 N N . VAL A 1 79 ? -13.122 0.611 10.645 1.00 93.75 79 VAL A N 1
ATOM 639 C CA . VAL A 1 79 ? -13.779 0.025 11.824 1.00 93.75 79 VAL A CA 1
ATOM 640 C C . VAL A 1 79 ? -13.576 0.837 13.103 1.00 93.75 79 VAL A C 1
ATOM 642 O O . VAL A 1 79 ? -14.449 0.807 13.974 1.00 93.75 79 VAL A O 1
ATOM 645 N N . ILE A 1 80 ? -12.496 1.618 13.221 1.00 91.31 80 ILE A N 1
ATOM 646 C CA . ILE A 1 80 ? -12.183 2.390 14.433 1.00 91.31 80 ILE A CA 1
ATOM 647 C C . ILE A 1 80 ? -11.656 3.794 14.116 1.00 91.31 80 ILE A C 1
ATOM 649 O O . ILE A 1 80 ? -10.940 3.995 13.140 1.00 91.31 80 ILE A O 1
ATOM 653 N N . GLN A 1 81 ? -12.014 4.762 14.962 1.00 91.06 81 GLN A N 1
ATOM 654 C CA . GLN A 1 81 ? -11.428 6.104 14.938 1.00 91.06 81 GLN A CA 1
ATOM 655 C C . GLN A 1 81 ? -10.099 6.094 15.682 1.00 91.06 81 GLN A C 1
ATOM 657 O O . GLN A 1 81 ? -9.983 5.427 16.708 1.00 91.06 81 GLN A O 1
ATOM 662 N N . TRP A 1 82 ? -9.103 6.820 15.189 1.00 89.00 82 TRP A N 1
ATOM 663 C CA . TRP A 1 82 ? -7.784 6.872 15.814 1.00 89.00 82 TRP A CA 1
ATOM 664 C C . TRP A 1 82 ? -7.644 8.158 16.614 1.00 89.00 82 TRP A C 1
ATOM 666 O O . TRP A 1 82 ? -7.999 9.226 16.123 1.00 89.00 82 TRP A O 1
ATOM 676 N N . LEU A 1 83 ? -7.126 8.047 17.838 1.00 87.75 83 LEU A N 1
ATOM 677 C CA . LEU A 1 83 ? -6.776 9.201 18.659 1.00 87.75 83 LEU A CA 1
ATOM 678 C C . LEU A 1 83 ? -5.510 9.863 18.098 1.00 87.75 83 LEU A C 1
ATOM 680 O O . LEU A 1 83 ? -4.463 9.219 17.997 1.00 87.75 83 LEU A O 1
ATOM 684 N N . MET A 1 84 ? -5.627 11.139 17.754 1.00 84.12 84 MET A N 1
ATOM 685 C CA . MET A 1 84 ? -4.566 11.989 17.223 1.00 84.12 84 MET A CA 1
ATOM 686 C C . MET A 1 84 ? -3.760 12.642 18.357 1.00 84.12 84 MET A C 1
ATOM 688 O O . MET A 1 84 ? -4.190 12.674 19.512 1.00 84.12 84 MET A O 1
ATOM 692 N N . GLU A 1 85 ? -2.569 13.161 18.041 1.00 81.31 85 GLU A N 1
ATOM 693 C CA . GLU A 1 85 ? -1.674 13.790 19.032 1.00 81.31 85 GLU A CA 1
ATOM 694 C C . GLU A 1 85 ? -2.268 15.057 19.666 1.00 81.31 85 GLU A C 1
ATOM 696 O O . GLU A 1 85 ? -1.976 15.362 20.820 1.00 81.31 85 GLU A O 1
ATOM 701 N N . ASP A 1 86 ? -3.135 15.762 18.939 1.00 83.62 86 ASP A N 1
ATOM 702 C CA . ASP A 1 86 ? -3.864 16.945 19.409 1.00 83.62 86 ASP A CA 1
ATOM 703 C C . ASP A 1 86 ? -5.104 16.606 20.263 1.00 83.62 86 ASP A C 1
ATOM 705 O O . ASP A 1 86 ? -5.828 17.500 20.698 1.00 83.62 86 ASP A O 1
ATOM 709 N N . GLY A 1 87 ? -5.351 15.316 20.520 1.00 84.88 87 GLY A N 1
ATOM 710 C CA . GLY A 1 87 ? -6.486 14.823 21.298 1.00 84.88 87 GLY A CA 1
ATOM 711 C C . GLY A 1 87 ? -7.779 14.643 20.499 1.00 84.88 87 GLY A C 1
ATOM 712 O O . GLY A 1 87 ? -8.777 14.195 21.070 1.00 84.88 87 GLY A O 1
ATOM 713 N N . THR A 1 88 ? -7.783 14.952 19.200 1.00 88.56 88 THR A N 1
ATOM 714 C CA . THR A 1 88 ? -8.936 14.720 18.321 1.00 88.56 88 THR A CA 1
ATOM 715 C C . THR A 1 88 ? -9.005 13.267 17.843 1.00 88.56 88 THR A C 1
ATOM 717 O O . THR A 1 88 ? -8.082 12.475 18.041 1.00 88.56 88 THR A O 1
ATOM 720 N N . TYR A 1 89 ? -10.125 12.890 17.224 1.00 89.25 89 TYR A N 1
ATOM 721 C CA . TYR A 1 89 ? -10.311 11.568 16.629 1.00 89.25 89 TYR A CA 1
ATOM 722 C C . TYR A 1 89 ? -10.427 11.675 15.115 1.00 89.25 89 TYR A C 1
ATOM 724 O O . TYR A 1 89 ? -11.134 12.544 14.604 1.00 89.25 89 TYR A O 1
ATOM 732 N N . THR A 1 90 ? -9.811 10.740 14.392 1.00 89.88 90 THR A N 1
ATOM 733 C CA . THR A 1 90 ? -10.006 10.644 12.942 1.00 89.88 90 THR A CA 1
ATOM 734 C C . THR A 1 90 ? -11.457 10.309 12.595 1.00 89.88 90 THR A C 1
ATOM 736 O O . THR A 1 90 ? -12.194 9.676 13.362 1.00 89.88 90 THR A O 1
ATOM 739 N N . GLN A 1 91 ? -11.874 10.682 11.387 1.00 89.44 91 GLN A N 1
ATOM 740 C CA . GLN A 1 91 ? -13.100 10.143 10.807 1.00 89.44 91 GLN A CA 1
ATOM 741 C C . GLN A 1 91 ? -12.864 8.710 10.323 1.00 89.44 91 GLN A C 1
ATOM 743 O O . GLN A 1 91 ? -11.781 8.376 9.835 1.00 89.44 91 GLN A O 1
ATOM 748 N N . LYS A 1 92 ? -13.889 7.863 10.452 1.00 92.62 92 LYS A N 1
ATOM 749 C CA . LYS A 1 92 ? -13.867 6.531 9.845 1.00 92.62 92 LYS A CA 1
ATOM 750 C C . LYS A 1 92 ? -13.973 6.665 8.334 1.00 92.62 92 LYS A C 1
ATOM 752 O O . LYS A 1 92 ? -14.785 7.445 7.838 1.00 92.62 92 LYS A O 1
ATOM 757 N N . VAL A 1 93 ? -13.196 5.873 7.607 1.00 94.44 93 VAL A N 1
ATOM 758 C CA . VAL A 1 93 ? -13.363 5.777 6.155 1.00 94.44 93 VAL A CA 1
ATOM 759 C C . VAL A 1 93 ? -14.532 4.853 5.807 1.00 94.44 93 VAL A C 1
ATOM 761 O O . VAL A 1 93 ? -14.778 3.869 6.500 1.00 94.44 93 VAL A O 1
ATOM 764 N N . SER A 1 94 ? -15.253 5.150 4.726 1.00 94.94 94 SER A N 1
ATOM 765 C CA . SER A 1 94 ? -16.351 4.301 4.248 1.00 94.94 94 SER A CA 1
ATOM 766 C C . SER A 1 94 ? -15.864 3.361 3.152 1.00 94.94 94 SER A C 1
ATOM 768 O O . SER A 1 94 ? -15.458 3.819 2.085 1.00 94.94 94 SER A O 1
ATOM 770 N N . LEU A 1 95 ? -15.928 2.052 3.404 1.00 96.44 95 LEU A N 1
ATOM 771 C CA . LEU A 1 95 ? -15.564 1.016 2.428 1.00 96.44 95 LEU A CA 1
ATOM 772 C C . LEU A 1 95 ? -16.768 0.471 1.650 1.00 96.44 95 LEU A C 1
ATOM 774 O O . LEU A 1 95 ? -16.581 -0.132 0.597 1.00 96.44 95 LEU A O 1
ATOM 778 N N . GLY A 1 96 ? -17.990 0.675 2.153 1.00 94.50 96 GLY A N 1
ATOM 779 C CA . GLY A 1 96 ? -19.191 0.046 1.599 1.00 94.50 96 GLY A CA 1
ATOM 780 C C . GLY A 1 96 ? -19.066 -1.480 1.570 1.00 94.50 96 GLY A C 1
ATOM 781 O O . GLY A 1 96 ? -18.489 -2.080 2.480 1.00 94.50 96 GLY A O 1
ATOM 782 N N . ASP A 1 97 ? -19.552 -2.094 0.493 1.00 93.88 97 ASP A N 1
ATOM 783 C CA . ASP A 1 97 ? -19.593 -3.554 0.329 1.00 93.88 97 ASP A CA 1
ATOM 784 C C . ASP A 1 97 ? -18.196 -4.208 0.309 1.00 93.88 97 ASP A C 1
ATOM 786 O O . ASP A 1 97 ? -18.048 -5.380 0.650 1.00 93.88 97 ASP A O 1
ATOM 790 N N . PHE A 1 98 ? -17.137 -3.438 0.028 1.00 97.25 98 PHE A N 1
ATOM 791 C CA . PHE A 1 98 ? -15.752 -3.923 0.055 1.00 97.25 98 PHE A CA 1
ATOM 792 C C . PHE 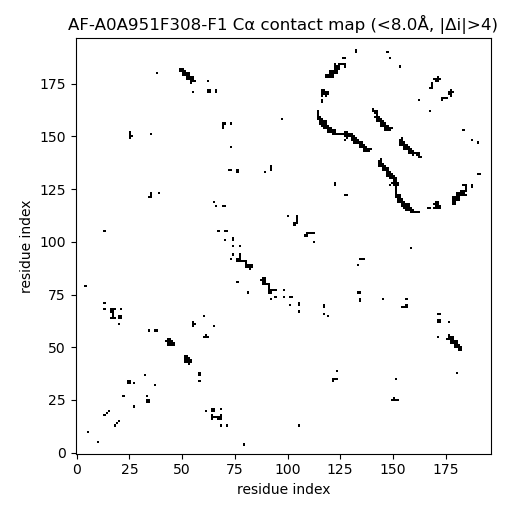A 1 98 ? -15.240 -4.241 1.468 1.00 97.25 98 PHE A C 1
ATOM 794 O O . PHE A 1 98 ? -14.199 -4.885 1.606 1.00 97.25 98 PHE A O 1
ATOM 801 N N . GLN A 1 99 ? -15.923 -3.786 2.527 1.00 97.06 99 GLN A N 1
ATOM 802 C CA . GLN A 1 99 ? -15.478 -4.014 3.905 1.00 97.06 99 GLN A CA 1
ATOM 803 C C . GLN A 1 99 ? -15.376 -5.506 4.240 1.00 97.06 99 GLN A C 1
ATOM 805 O O . GLN A 1 99 ? -14.407 -5.926 4.881 1.00 97.06 99 GLN A O 1
ATOM 810 N N . GLU A 1 100 ? -16.365 -6.297 3.819 1.00 96.69 100 GLU A N 1
ATOM 811 C CA . GLU A 1 100 ? -16.398 -7.731 4.101 1.00 96.69 100 GLU A CA 1
ATOM 812 C C . GLU A 1 100 ? -15.375 -8.487 3.251 1.00 96.69 100 GLU A C 1
ATOM 814 O O . GLU A 1 100 ? -14.636 -9.315 3.780 1.00 96.69 100 GLU A O 1
ATOM 819 N N . ASP A 1 101 ? -15.230 -8.132 1.975 1.00 97.38 101 ASP A N 1
ATOM 820 C CA . ASP A 1 101 ? -14.205 -8.718 1.106 1.00 97.38 101 ASP A CA 1
ATOM 821 C C . ASP A 1 101 ? -12.788 -8.466 1.643 1.00 97.38 101 ASP A C 1
ATOM 823 O O . ASP A 1 101 ? -11.957 -9.378 1.680 1.00 97.38 101 ASP A O 1
ATOM 827 N N . MET A 1 102 ? -12.514 -7.251 2.137 1.00 97.81 102 MET A N 1
ATOM 828 C CA . MET A 1 102 ? -11.248 -6.946 2.811 1.00 97.81 102 MET A CA 1
ATOM 829 C C . MET A 1 102 ? -11.074 -7.777 4.081 1.00 97.81 102 MET A C 1
ATOM 831 O O . MET A 1 102 ? -9.988 -8.305 4.311 1.00 97.81 102 MET A O 1
ATOM 835 N N . ARG A 1 103 ? -12.125 -7.916 4.902 1.00 96.69 103 ARG A N 1
ATOM 836 C CA . ARG A 1 103 ? -12.073 -8.722 6.129 1.00 96.69 103 ARG A CA 1
ATOM 837 C C . ARG A 1 103 ? -11.696 -10.166 5.801 1.00 96.69 103 ARG A C 1
ATOM 839 O O . ARG A 1 103 ? -10.748 -10.674 6.394 1.00 96.69 103 ARG A O 1
ATOM 846 N N . ARG A 1 104 ? -12.394 -10.794 4.847 1.00 97.38 104 ARG A N 1
ATOM 847 C CA . ARG A 1 104 ? -12.178 -12.186 4.409 1.00 97.38 104 ARG A CA 1
ATOM 848 C C . ARG A 1 104 ? -10.774 -12.408 3.851 1.00 97.38 104 ARG A C 1
ATOM 850 O O . ARG A 1 104 ? -10.120 -13.382 4.224 1.00 97.38 104 ARG A O 1
ATOM 857 N N . TYR A 1 105 ? -10.268 -11.469 3.054 1.00 97.69 105 TYR A N 1
ATOM 858 C CA . TYR A 1 105 ? -8.880 -11.490 2.591 1.00 97.69 105 TYR A CA 1
ATOM 859 C C . TYR A 1 105 ? -7.879 -11.409 3.758 1.00 97.69 105 TYR A C 1
ATOM 861 O O . TYR A 1 105 ? -6.962 -12.225 3.845 1.00 97.69 105 TYR A O 1
ATOM 869 N N . LEU A 1 106 ? -8.070 -10.475 4.697 1.00 97.31 106 LEU A N 1
ATOM 870 C CA . LEU A 1 106 ? -7.170 -10.288 5.844 1.00 97.31 106 LEU A CA 1
ATOM 871 C C . LEU A 1 106 ? -7.145 -11.504 6.784 1.00 97.31 106 LEU A C 1
ATOM 873 O O . 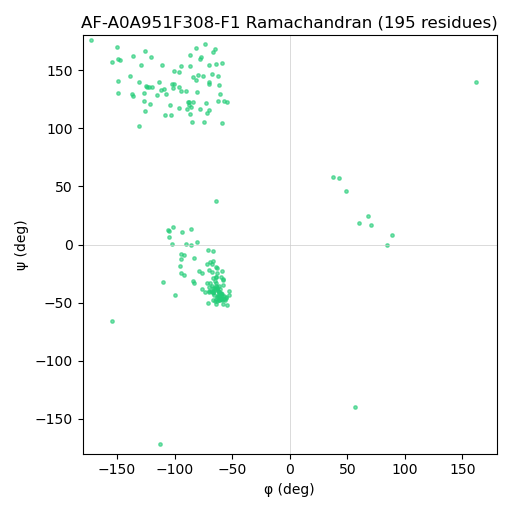LEU A 1 106 ? -6.127 -11.784 7.414 1.00 97.31 106 LEU A O 1
ATOM 877 N N . ILE A 1 107 ? -8.230 -12.274 6.855 1.00 95.75 107 ILE A N 1
ATOM 878 C CA . ILE A 1 107 ? -8.263 -13.539 7.603 1.00 95.75 107 ILE A CA 1
ATOM 879 C C . ILE A 1 107 ? -7.945 -14.771 6.741 1.00 95.75 107 ILE A C 1
ATOM 881 O O . ILE A 1 107 ? -8.058 -15.899 7.222 1.00 95.75 107 ILE A O 1
ATOM 885 N N . GLY A 1 108 ? -7.474 -14.583 5.508 1.00 94.56 108 GLY A N 1
ATOM 886 C CA . GLY A 1 108 ? -6.994 -15.662 4.644 1.00 94.56 108 GLY A CA 1
ATOM 887 C C . GLY A 1 108 ? -8.084 -16.592 4.104 1.00 94.56 108 GLY A C 1
ATOM 888 O O . GLY A 1 108 ? -7.764 -17.685 3.650 1.00 94.56 108 GLY A O 1
ATOM 889 N N . GLU A 1 109 ? -9.356 -16.186 4.144 1.00 96.88 109 GLU A N 1
ATOM 890 C CA . GLU A 1 109 ? -10.457 -16.947 3.536 1.00 96.88 109 GLU A CA 1
ATOM 891 C C . GLU A 1 109 ? -10.488 -16.809 2.010 1.00 96.88 109 GLU A C 1
ATOM 893 O O . GLU A 1 109 ? -11.035 -17.666 1.315 1.00 96.88 109 GLU A O 1
ATOM 898 N N . THR A 1 110 ? -9.937 -15.715 1.481 1.00 96.50 110 THR A N 1
ATOM 899 C CA . THR A 1 110 ? -9.911 -15.417 0.048 1.00 96.50 110 THR A CA 1
ATOM 900 C C . THR A 1 110 ? -8.547 -14.894 -0.379 1.00 96.50 110 THR A C 1
ATOM 902 O O . THR A 1 110 ? -7.755 -14.405 0.426 1.00 96.50 110 THR A O 1
ATOM 905 N N . THR A 1 111 ? -8.285 -14.941 -1.683 1.00 95.38 111 THR A N 1
ATOM 906 C CA . THR A 1 111 ? -7.206 -14.164 -2.304 1.00 95.38 111 THR A CA 1
ATOM 907 C C . THR A 1 111 ? -7.587 -12.683 -2.394 1.00 95.38 111 THR A C 1
ATOM 909 O O . THR A 1 111 ? -8.731 -12.312 -2.120 1.00 95.38 111 THR A O 1
ATOM 912 N N . LEU A 1 112 ? -6.635 -11.832 -2.797 1.00 95.12 112 LEU A N 1
ATOM 913 C CA . LEU A 1 112 ? -6.897 -10.416 -3.066 1.00 95.12 112 LEU A CA 1
ATOM 914 C C . LEU A 1 112 ? -8.006 -10.279 -4.134 1.00 95.12 112 LEU A C 1
ATOM 916 O O . LEU A 1 112 ? -7.835 -10.828 -5.229 1.00 95.12 112 LEU A O 1
ATOM 920 N N . PRO A 1 113 ? -9.117 -9.572 -3.854 1.00 95.19 113 PRO A N 1
ATOM 921 C CA . PRO A 1 113 ? -10.179 -9.362 -4.835 1.00 95.19 113 PRO A CA 1
ATOM 922 C C . PRO A 1 113 ? -9.698 -8.583 -6.066 1.00 95.19 113 PRO A C 1
ATOM 924 O O . PRO A 1 113 ? -8.893 -7.660 -5.957 1.00 95.19 113 PRO A O 1
ATOM 927 N N . SER A 1 114 ? -10.234 -8.913 -7.246 1.00 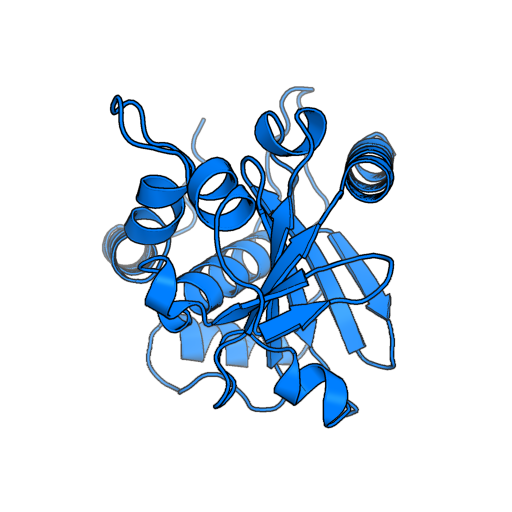93.94 114 SER A N 1
ATOM 928 C CA . SER A 1 114 ? -9.835 -8.305 -8.530 1.00 93.94 114 SER A CA 1
ATOM 929 C C . SER A 1 114 ? -10.190 -6.824 -8.681 1.00 93.94 114 SER A C 1
ATOM 931 O O . SER A 1 114 ? -9.695 -6.166 -9.600 1.00 93.94 114 SER A O 1
ATOM 933 N N . ASP A 1 115 ? -11.056 -6.323 -7.803 1.00 96.19 115 ASP A N 1
ATOM 934 C CA . ASP A 1 115 ? -11.547 -4.943 -7.776 1.00 96.19 115 ASP A CA 1
ATOM 935 C C . ASP A 1 115 ? -10.838 -4.105 -6.699 1.00 96.19 115 ASP A C 1
ATOM 937 O O . ASP A 1 115 ? -11.284 -3.011 -6.350 1.00 96.19 115 ASP A O 1
ATOM 941 N N . MET A 1 116 ? -9.716 -4.622 -6.184 1.00 97.50 116 MET A N 1
ATOM 942 C CA . MET A 1 116 ? -8.799 -3.943 -5.278 1.00 97.50 116 MET A CA 1
ATOM 943 C C . MET A 1 116 ? -7.392 -3.905 -5.881 1.00 97.50 116 MET A C 1
ATOM 945 O O . MET A 1 116 ? -6.881 -4.909 -6.375 1.00 97.50 116 MET A O 1
ATOM 949 N N . ALA A 1 117 ? -6.733 -2.752 -5.804 1.00 97.75 117 ALA A N 1
ATOM 950 C CA . ALA A 1 117 ? -5.361 -2.579 -6.267 1.00 97.75 117 ALA A CA 1
ATOM 951 C C . ALA A 1 117 ? -4.552 -1.763 -5.265 1.00 97.75 117 ALA A C 1
ATOM 953 O O . ALA A 1 117 ? -4.955 -0.668 -4.872 1.00 97.75 117 ALA A O 1
ATOM 954 N N . VAL A 1 118 ? -3.377 -2.274 -4.894 1.00 98.38 118 VAL A N 1
ATOM 955 C CA . VAL A 1 118 ? -2.431 -1.550 -4.041 1.00 98.38 118 VAL A CA 1
ATOM 956 C C . VAL A 1 118 ? -1.291 -1.009 -4.886 1.00 98.38 118 VAL A C 1
ATOM 958 O O . VAL A 1 118 ? -0.558 -1.770 -5.509 1.00 98.38 118 VAL A O 1
ATOM 961 N N . ILE A 1 119 ? -1.111 0.309 -4.885 1.00 97.62 119 ILE A N 1
ATOM 962 C CA . ILE A 1 119 ? 0.034 0.978 -5.503 1.00 97.62 119 ILE A CA 1
ATOM 963 C C . ILE A 1 119 ? 0.945 1.484 -4.390 1.00 97.62 119 ILE A C 1
ATOM 965 O O . ILE A 1 119 ? 0.506 2.178 -3.470 1.00 97.62 119 ILE A O 1
ATOM 969 N N . VAL A 1 120 ? 2.230 1.156 -4.497 1.00 97.31 120 VAL A N 1
ATOM 970 C CA . VAL A 1 120 ? 3.249 1.527 -3.515 1.00 97.31 120 VAL A CA 1
ATOM 971 C C . VAL A 1 120 ? 4.250 2.476 -4.166 1.00 97.31 120 VAL A C 1
ATOM 973 O O . VAL A 1 120 ? 4.785 2.188 -5.239 1.00 97.31 120 VAL A O 1
ATOM 976 N N . ILE A 1 121 ? 4.493 3.614 -3.516 1.00 96.44 121 ILE A N 1
ATOM 977 C CA . ILE A 1 121 ? 5.396 4.660 -3.999 1.00 96.44 121 ILE A CA 1
ATOM 978 C C . ILE A 1 121 ? 6.424 4.966 -2.912 1.00 96.44 121 ILE A C 1
ATOM 980 O O . ILE A 1 121 ? 6.081 5.476 -1.849 1.00 96.44 121 ILE A O 1
ATOM 984 N N . VAL A 1 122 ? 7.692 4.680 -3.182 1.00 95.44 122 VAL A N 1
ATOM 985 C CA . VAL A 1 122 ? 8.822 5.047 -2.326 1.00 95.44 122 VAL A CA 1
ATOM 986 C C . VAL A 1 122 ? 9.241 6.479 -2.642 1.00 95.44 122 VAL A C 1
ATOM 988 O O . VAL A 1 122 ? 9.577 6.824 -3.773 1.00 95.44 122 VAL A O 1
ATOM 991 N N . CYS A 1 123 ? 9.231 7.331 -1.630 1.00 94.75 123 CYS A N 1
ATOM 992 C CA . CYS A 1 123 ? 9.425 8.760 -1.792 1.00 94.75 123 CYS A CA 1
ATOM 993 C C . CYS A 1 123 ? 10.901 9.146 -1.692 1.00 94.75 123 CYS A C 1
ATOM 995 O O . CYS A 1 123 ? 11.614 8.734 -0.771 1.00 94.75 123 CYS A O 1
ATOM 997 N N . SER A 1 124 ? 11.367 9.957 -2.644 1.00 92.81 124 SER A N 1
ATOM 998 C CA . SER A 1 124 ? 12.747 10.441 -2.718 1.00 92.81 124 SER A CA 1
ATOM 999 C C . SER A 1 124 ? 13.037 11.599 -1.756 1.00 92.81 124 SER A C 1
ATOM 1001 O O . SER A 1 124 ? 14.193 11.834 -1.401 1.00 92.81 124 SER A O 1
ATOM 1003 N N . ASP A 1 125 ? 12.008 12.328 -1.326 1.00 92.31 125 ASP A N 1
ATOM 1004 C CA . ASP A 1 125 ? 12.111 13.550 -0.526 1.00 92.31 125 ASP A CA 1
ATOM 1005 C C . ASP A 1 125 ? 12.184 13.292 0.988 1.00 92.31 125 ASP A C 1
ATOM 1007 O O . ASP A 1 125 ? 11.718 12.275 1.505 1.00 92.31 125 ASP A O 1
ATOM 1011 N N . ALA A 1 126 ? 12.811 14.223 1.709 1.00 89.06 126 ALA A N 1
ATOM 1012 C CA . ALA A 1 126 ? 13.012 14.117 3.153 1.00 89.06 126 ALA A CA 1
ATOM 1013 C C . ALA A 1 126 ? 11.713 14.272 3.950 1.00 89.06 126 ALA A C 1
ATOM 1015 O O . ALA A 1 126 ? 11.529 13.557 4.935 1.00 89.06 126 ALA A O 1
ATOM 1016 N N . THR A 1 127 ? 10.815 15.150 3.501 1.00 90.44 127 THR A N 1
ATOM 1017 C CA . THR A 1 127 ? 9.533 15.439 4.156 1.00 90.44 127 THR A CA 1
ATOM 1018 C C . THR A 1 127 ? 8.707 14.165 4.319 1.00 90.44 127 THR A C 1
ATOM 1020 O O . THR A 1 127 ? 8.255 13.841 5.415 1.00 90.44 127 THR A O 1
ATOM 1023 N N . SER A 1 128 ? 8.598 13.368 3.257 1.00 91.50 128 SER A N 1
ATOM 1024 C CA . SER A 1 128 ? 7.846 12.112 3.275 1.00 91.50 128 SER A CA 1
ATOM 1025 C C . SER A 1 128 ? 8.455 11.068 4.212 1.00 91.50 128 SER A C 1
ATOM 1027 O O . SER A 1 128 ? 7.725 10.282 4.809 1.00 91.50 128 SER A O 1
ATOM 1029 N N . ARG A 1 129 ? 9.782 11.055 4.395 1.00 88.19 129 ARG A N 1
AT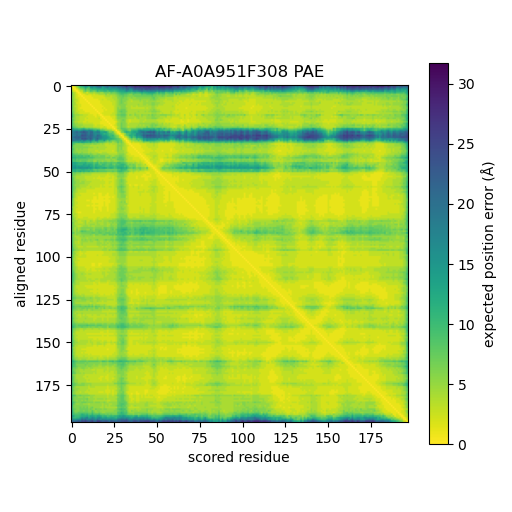OM 1030 C CA . ARG A 1 129 ? 10.472 10.072 5.256 1.00 88.19 129 ARG A CA 1
ATOM 1031 C C . ARG A 1 129 ? 10.219 10.263 6.750 1.00 88.19 129 ARG A C 1
ATOM 1033 O O . ARG A 1 129 ? 10.386 9.313 7.513 1.00 88.19 129 ARG A O 1
ATOM 1040 N N . GLN A 1 130 ? 9.830 11.464 7.162 1.00 84.81 130 GLN A N 1
ATOM 1041 C CA . GLN A 1 130 ? 9.601 11.802 8.569 1.00 84.81 130 GLN A CA 1
ATOM 1042 C C . GLN A 1 130 ? 8.133 11.643 8.983 1.00 84.81 130 GLN A C 1
ATOM 1044 O O . GLN A 1 130 ? 7.834 11.638 10.172 1.00 84.81 130 GLN A O 1
ATOM 1049 N N . GLY A 1 131 ? 7.230 11.491 8.013 1.00 83.25 131 GLY A N 1
ATOM 1050 C CA . GLY A 1 131 ? 5.793 11.520 8.237 1.00 83.25 131 GLY A CA 1
ATOM 1051 C C . GLY A 1 131 ? 5.135 10.162 8.450 1.00 83.25 131 GLY A C 1
ATOM 1052 O O . GLY A 1 131 ? 5.560 9.134 7.912 1.00 83.25 131 GLY A O 1
ATOM 1053 N N . PHE A 1 132 ? 4.017 10.207 9.165 1.00 88.50 132 PHE A N 1
ATOM 1054 C CA . PHE A 1 132 ? 2.960 9.209 9.111 1.00 88.50 132 PHE A CA 1
ATOM 1055 C C . PHE A 1 132 ? 1.626 9.940 8.934 1.00 88.50 132 PHE A C 1
ATOM 1057 O O . PHE A 1 132 ? 1.425 10.991 9.539 1.00 88.50 132 PHE A O 1
ATOM 1064 N N . THR A 1 133 ? 0.727 9.415 8.106 1.00 91.25 133 THR A N 1
ATOM 1065 C CA . THR A 1 133 ? -0.643 9.938 7.988 1.00 91.25 133 THR A CA 1
ATOM 1066 C C . THR A 1 133 ? -1.639 8.798 8.125 1.00 91.25 133 THR A C 1
ATOM 1068 O O . THR A 1 133 ? -1.326 7.652 7.804 1.00 91.25 133 THR A O 1
ATOM 1071 N N . TYR A 1 134 ? -2.860 9.103 8.555 1.00 91.19 134 TYR A N 1
ATOM 1072 C CA . TYR A 1 134 ? -3.951 8.134 8.512 1.00 91.19 134 TYR A CA 1
ATOM 1073 C C . TYR A 1 134 ? -4.528 8.009 7.085 1.00 91.19 134 TYR A C 1
ATOM 1075 O O . TYR A 1 134 ? -4.315 8.900 6.251 1.00 91.19 134 TYR A O 1
ATOM 1083 N N . PRO A 1 135 ? -5.230 6.904 6.767 1.00 95.19 135 PRO A N 1
ATOM 1084 C CA . PRO A 1 135 ? -5.917 6.740 5.489 1.00 95.19 135 PRO A CA 1
ATOM 1085 C C . PRO A 1 135 ? -6.981 7.803 5.242 1.00 95.19 135 PRO A C 1
ATOM 1087 O O . PRO A 1 135 ? -7.873 8.006 6.059 1.00 95.19 135 PRO A O 1
ATOM 1090 N N . THR A 1 136 ? -6.919 8.433 4.073 1.00 93.00 136 THR A N 1
ATOM 1091 C CA . THR A 1 136 ? -7.951 9.354 3.575 1.00 93.00 136 THR A CA 1
ATOM 1092 C C . THR A 1 136 ? -8.444 8.871 2.218 1.00 93.00 136 THR A C 1
ATOM 1094 O O . THR A 1 136 ? -7.638 8.447 1.391 1.00 93.00 136 THR A O 1
ATOM 1097 N N . GLY A 1 137 ? -9.762 8.882 2.010 1.00 93.56 137 GLY A N 1
ATOM 1098 C CA . GLY A 1 137 ? -10.404 8.416 0.780 1.00 93.56 137 GLY A CA 1
ATOM 1099 C C . GLY A 1 137 ? -10.823 9.572 -0.122 1.00 93.56 137 GLY A C 1
ATOM 1100 O O . GLY A 1 137 ? -11.366 10.563 0.357 1.00 93.56 137 GLY A O 1
ATOM 1101 N N . PHE A 1 138 ? -10.602 9.436 -1.425 1.00 93.06 138 PHE A N 1
ATOM 1102 C CA . PHE A 1 138 ? -11.126 10.347 -2.445 1.00 93.06 138 PHE A CA 1
ATOM 1103 C C . PHE A 1 138 ? -11.411 9.588 -3.742 1.00 93.06 138 PHE A C 1
ATOM 1105 O O . PHE A 1 138 ? -10.867 8.508 -3.969 1.00 93.06 138 PHE A O 1
ATOM 1112 N N . VAL A 1 139 ? -12.274 10.135 -4.597 1.00 93.62 139 VAL A N 1
ATOM 1113 C CA . VAL A 1 139 ? -12.601 9.510 -5.884 1.00 93.62 139 VAL A CA 1
ATOM 1114 C C . VAL A 1 139 ? -11.509 9.819 -6.905 1.00 93.62 139 VAL A C 1
ATOM 1116 O O . VAL A 1 139 ? -11.121 10.971 -7.089 1.00 93.62 139 VAL A O 1
ATOM 1119 N N . GLU A 1 140 ? -11.035 8.789 -7.597 1.00 92.00 140 GLU A N 1
ATOM 1120 C CA . GLU A 1 140 ? -10.061 8.897 -8.679 1.00 92.00 140 GLU A CA 1
ATOM 1121 C C . GLU A 1 140 ? -10.302 7.787 -9.700 1.00 92.00 140 GLU A C 1
ATOM 1123 O O . GLU A 1 140 ? -10.396 6.618 -9.335 1.00 92.00 140 GLU A O 1
ATOM 1128 N N . ALA A 1 141 ? -10.370 8.143 -10.987 1.00 89.06 141 ALA A N 1
ATOM 1129 C CA . ALA A 1 141 ? -10.485 7.181 -12.087 1.00 89.06 141 ALA A CA 1
ATOM 1130 C C . ALA A 1 141 ? -11.587 6.116 -11.868 1.00 89.06 141 ALA A C 1
ATOM 1132 O O . ALA A 1 141 ? -11.358 4.922 -12.060 1.00 89.06 141 ALA A O 1
ATOM 1133 N N . ASN A 1 142 ? -12.781 6.557 -11.448 1.00 90.00 142 ASN A N 1
ATOM 1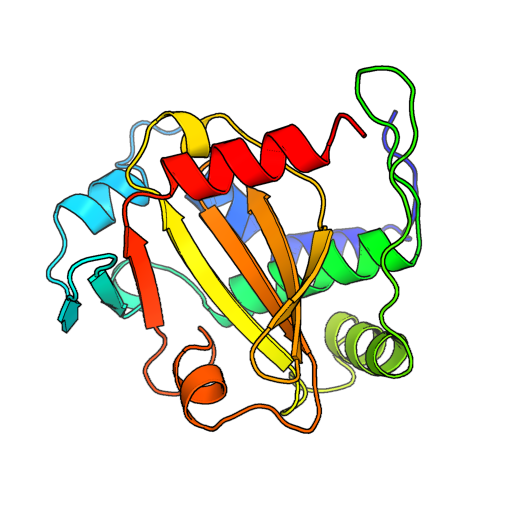134 C CA . ASN A 1 142 ? -13.948 5.714 -11.132 1.00 90.00 142 ASN A CA 1
ATOM 1135 C C . ASN A 1 142 ? -13.733 4.692 -9.997 1.00 90.00 142 ASN A C 1
ATOM 1137 O O . ASN A 1 142 ? -14.493 3.734 -9.873 1.00 90.00 142 ASN A O 1
ATOM 1141 N N . CYS A 1 143 ? -12.712 4.896 -9.167 1.00 95.25 143 CYS A N 1
ATOM 1142 C CA . CYS A 1 143 ? -12.438 4.128 -7.958 1.00 95.25 143 CYS A CA 1
ATOM 1143 C C . CYS A 1 143 ? -12.435 5.061 -6.740 1.00 95.25 143 CYS A C 1
ATOM 1145 O O . CYS A 1 143 ? -12.244 6.273 -6.867 1.00 95.25 143 CYS A O 1
ATOM 1147 N N . ILE A 1 144 ? -12.582 4.493 -5.546 1.00 96.56 144 ILE A N 1
ATOM 1148 C CA . ILE A 1 144 ? -12.215 5.175 -4.304 1.00 96.56 144 ILE A CA 1
ATOM 1149 C C . ILE A 1 144 ? -10.745 4.858 -4.038 1.00 96.56 144 ILE A C 1
ATOM 1151 O O . ILE A 1 144 ? -10.367 3.693 -3.949 1.00 96.56 144 ILE A O 1
ATOM 1155 N N . ASN A 1 145 ? -9.910 5.887 -3.927 1.00 96.38 145 ASN A N 1
ATOM 1156 C CA . ASN A 1 145 ? -8.499 5.774 -3.589 1.00 96.38 145 ASN A CA 1
ATOM 1157 C C . ASN A 1 145 ? -8.284 6.177 -2.128 1.00 96.38 145 ASN A C 1
ATOM 1159 O O . ASN A 1 145 ? -8.398 7.352 -1.773 1.00 96.38 145 ASN A O 1
ATOM 1163 N N . PHE A 1 146 ? -7.932 5.199 -1.297 1.00 97.50 146 PHE A N 1
ATOM 1164 C CA . PHE A 1 146 ? -7.436 5.429 0.051 1.00 97.50 146 PHE A CA 1
ATOM 1165 C C . PHE A 1 146 ? -5.930 5.620 0.033 1.00 97.50 146 PHE A C 1
ATOM 1167 O O . PHE A 1 146 ? -5.181 4.717 -0.342 1.00 97.50 146 PHE A O 1
ATOM 1174 N N . ARG A 1 147 ? -5.476 6.782 0.495 1.00 96.31 147 ARG A N 1
ATOM 1175 C CA . ARG A 1 147 ? -4.064 7.159 0.504 1.00 96.31 147 ARG A CA 1
ATOM 1176 C C . ARG A 1 147 ? -3.574 7.413 1.920 1.00 96.31 147 ARG A C 1
ATOM 1178 O O . ARG A 1 147 ? -4.228 8.120 2.687 1.00 96.31 147 ARG A O 1
ATOM 1185 N N . PHE A 1 148 ? -2.395 6.890 2.237 1.00 95.75 148 PHE A N 1
ATOM 1186 C CA . PHE A 1 148 ? -1.677 7.206 3.470 1.00 95.75 148 PHE A CA 1
ATOM 1187 C C . PHE A 1 148 ? -0.159 7.130 3.281 1.00 95.75 148 PHE A C 1
ATOM 1189 O O . PHE A 1 148 ? 0.338 6.525 2.330 1.00 95.75 148 PHE A O 1
ATOM 1196 N N . LEU A 1 149 ? 0.576 7.785 4.177 1.00 94.81 149 LEU A N 1
ATOM 1197 C CA . LEU A 1 149 ? 2.034 7.829 4.198 1.00 94.81 149 LEU A CA 1
ATOM 1198 C C . LEU A 1 149 ? 2.539 7.066 5.421 1.00 94.81 149 LEU A C 1
ATOM 1200 O O . LEU A 1 149 ? 2.086 7.310 6.535 1.00 94.81 149 LEU A O 1
ATOM 1204 N N . ALA A 1 150 ? 3.532 6.206 5.219 1.00 92.75 150 ALA A N 1
ATOM 1205 C CA . ALA A 1 150 ? 4.273 5.559 6.290 1.00 92.75 150 ALA A CA 1
ATOM 1206 C C . ALA A 1 150 ? 5.780 5.687 6.034 1.00 92.75 150 ALA A C 1
ATOM 1208 O O . ALA A 1 150 ? 6.342 4.966 5.210 1.00 92.75 150 ALA A O 1
ATOM 1209 N N . ARG A 1 151 ? 6.433 6.626 6.736 1.00 90.06 151 ARG A N 1
ATOM 1210 C CA . ARG A 1 151 ? 7.896 6.833 6.772 1.00 90.06 151 ARG A CA 1
ATOM 1211 C C . ARG A 1 151 ? 8.573 6.733 5.402 1.00 90.06 151 ARG A C 1
ATOM 1213 O O . ARG A 1 151 ? 9.494 5.948 5.191 1.00 90.06 151 ARG A O 1
ATOM 1220 N N . GLY A 1 152 ? 8.127 7.559 4.462 1.00 92.25 152 GLY A N 1
ATOM 1221 C CA . GLY A 1 152 ? 8.724 7.661 3.130 1.00 92.25 152 GLY A CA 1
ATOM 1222 C C . GLY A 1 152 ? 8.137 6.705 2.105 1.00 92.25 152 GLY A C 1
ATOM 1223 O O . GLY A 1 152 ? 8.668 6.631 1.002 1.00 92.25 152 GLY A O 1
ATOM 1224 N N . ILE A 1 153 ? 7.056 6.000 2.437 1.00 94.94 153 ILE A N 1
ATOM 1225 C CA . ILE A 1 153 ? 6.284 5.215 1.478 1.00 94.94 153 ILE A CA 1
ATOM 1226 C C . ILE A 1 153 ? 4.845 5.710 1.468 1.00 94.94 153 ILE A C 1
ATOM 1228 O O . ILE A 1 153 ? 4.166 5.684 2.493 1.00 94.94 153 ILE A O 1
ATOM 1232 N N . VAL A 1 154 ? 4.381 6.146 0.302 1.00 96.06 154 VAL A N 1
ATOM 1233 C CA . VAL A 1 154 ? 2.967 6.413 0.054 1.00 96.06 154 VAL A CA 1
ATOM 1234 C C . VAL A 1 154 ? 2.311 5.123 -0.414 1.00 96.06 154 VAL A C 1
ATOM 1236 O O . VAL A 1 154 ? 2.704 4.533 -1.424 1.00 96.06 154 VAL A O 1
ATOM 1239 N N . PHE A 1 155 ? 1.284 4.716 0.318 1.00 97.75 155 PHE A N 1
ATOM 1240 C CA . PHE A 1 155 ? 0.399 3.623 -0.038 1.00 97.75 155 PHE A CA 1
ATOM 1241 C C . PHE A 1 155 ? -0.885 4.188 -0.628 1.00 97.75 155 PHE A C 1
ATOM 1243 O O . PHE A 1 155 ? -1.440 5.170 -0.126 1.00 97.75 155 PHE A O 1
ATOM 1250 N N . ARG A 1 156 ? -1.354 3.551 -1.697 1.00 97.50 156 ARG A N 1
ATOM 1251 C CA . ARG A 1 156 ? -2.664 3.794 -2.294 1.00 97.50 156 ARG A CA 1
ATOM 1252 C C . ARG A 1 156 ? -3.392 2.469 -2.399 1.00 97.50 156 ARG A C 1
ATOM 1254 O O . ARG A 1 156 ? -2.867 1.555 -3.028 1.00 97.50 156 ARG A O 1
ATOM 1261 N N . LEU A 1 157 ? -4.578 2.382 -1.820 1.00 98.31 157 LEU A N 1
ATOM 1262 C CA . LEU A 1 157 ? -5.515 1.291 -2.040 1.00 98.31 157 LEU A CA 1
ATOM 1263 C C . LEU A 1 157 ? -6.675 1.832 -2.865 1.00 98.31 157 LEU A C 1
ATOM 1265 O O . LEU A 1 157 ? -7.453 2.649 -2.380 1.00 98.31 157 LEU A O 1
ATOM 1269 N N . LEU A 1 158 ? -6.774 1.382 -4.107 1.00 97.88 158 LEU A N 1
ATOM 1270 C CA . LEU A 1 158 ? -7.904 1.678 -4.969 1.00 97.88 158 LEU A CA 1
ATOM 1271 C C . LEU A 1 158 ? -8.919 0.547 -4.858 1.00 97.88 158 LEU A C 1
ATOM 1273 O O . LEU A 1 158 ? -8.539 -0.618 -4.975 1.00 97.88 158 LEU A O 1
ATOM 1277 N N . ILE A 1 159 ? -10.187 0.901 -4.666 1.00 97.75 159 ILE A N 1
ATOM 1278 C CA . ILE A 1 159 ? -11.316 -0.029 -4.720 1.00 97.75 159 ILE A CA 1
ATOM 1279 C C . ILE A 1 159 ? -12.360 0.458 -5.719 1.00 97.75 159 ILE A C 1
ATOM 1281 O O . ILE A 1 159 ? -12.678 1.649 -5.767 1.00 97.75 159 ILE A O 1
ATOM 1285 N N . GLY A 1 160 ? -12.891 -0.453 -6.529 1.00 96.38 160 GLY A N 1
ATOM 1286 C CA . GLY A 1 160 ? -13.975 -0.128 -7.449 1.00 96.38 160 GLY A CA 1
ATOM 1287 C C . GLY A 1 160 ? -14.151 -1.140 -8.574 1.00 96.38 160 GLY A C 1
ATOM 1288 O O . GLY A 1 160 ? -13.186 -1.580 -9.192 1.00 96.38 160 GLY A O 1
ATOM 1289 N N . TYR A 1 161 ? -15.409 -1.437 -8.900 1.00 94.19 161 TYR A N 1
ATOM 1290 C CA . TYR A 1 161 ? -15.778 -2.366 -9.976 1.00 94.19 161 TYR A CA 1
ATOM 1291 C C . TYR A 1 161 ? -15.414 -1.846 -11.378 1.00 94.19 161 TYR A C 1
ATOM 1293 O O . TYR A 1 161 ? -15.230 -2.618 -12.314 1.00 94.19 161 TYR A O 1
ATOM 1301 N N . GLY A 1 162 ? -15.278 -0.524 -11.532 1.00 88.56 162 GLY A N 1
ATOM 1302 C CA . GLY A 1 162 ? -14.881 0.136 -12.780 1.00 88.56 162 GLY A CA 1
ATOM 1303 C C . GLY A 1 162 ? -13.367 0.243 -12.988 1.00 88.56 162 GLY A C 1
ATOM 1304 O O . GLY A 1 162 ? -12.926 1.035 -13.824 1.00 88.56 162 GLY A O 1
ATOM 1305 N N . MET A 1 163 ? -12.558 -0.485 -12.211 1.00 94.19 163 MET A N 1
ATOM 1306 C CA . MET A 1 163 ? -11.105 -0.337 -12.229 1.00 94.19 163 MET A CA 1
ATOM 1307 C C . MET A 1 163 ? -10.506 -0.691 -13.592 1.00 94.19 163 MET A C 1
ATOM 1309 O O . MET A 1 163 ? -10.648 -1.804 -14.106 1.00 94.19 163 MET A O 1
ATOM 1313 N N . THR A 1 164 ? -9.772 0.265 -14.156 1.00 93.00 164 THR A N 1
ATOM 1314 C CA . THR A 1 164 ? -9.155 0.128 -15.475 1.00 93.00 164 THR A CA 1
ATOM 1315 C C . THR A 1 164 ? -8.007 -0.884 -15.468 1.00 93.00 164 THR A C 1
ATOM 1317 O O . THR A 1 164 ? -7.329 -1.090 -14.457 1.00 93.00 164 THR A O 1
ATOM 1320 N N . GLY A 1 165 ? -7.718 -1.477 -16.632 1.00 92.25 165 GLY A N 1
ATOM 1321 C CA . GLY A 1 165 ? -6.568 -2.375 -16.795 1.00 92.25 165 GLY A CA 1
ATOM 1322 C C . GLY A 1 165 ? -5.228 -1.711 -16.453 1.00 92.25 165 GLY A C 1
ATOM 1323 O O . GLY A 1 165 ? -4.335 -2.371 -15.929 1.00 92.25 165 GLY A O 1
ATOM 1324 N N . PHE A 1 166 ? -5.112 -0.396 -16.665 1.00 91.62 166 PHE A N 1
ATOM 1325 C CA . PHE A 1 166 ? -3.937 0.384 -16.274 1.00 91.62 166 PHE A CA 1
ATOM 1326 C C . PHE A 1 166 ? -3.709 0.363 -14.756 1.00 91.62 166 PHE A C 1
ATOM 1328 O O . PHE A 1 166 ? -2.604 0.067 -14.306 1.00 91.62 166 PHE A O 1
ATOM 1335 N N . LEU A 1 167 ? -4.753 0.607 -13.955 1.00 93.31 167 LEU A N 1
ATOM 1336 C CA . LEU A 1 167 ? -4.650 0.565 -12.492 1.00 93.31 167 LEU A CA 1
ATOM 1337 C C . LEU A 1 167 ? -4.333 -0.845 -11.984 1.00 93.31 167 LEU A C 1
ATOM 1339 O O . LEU A 1 167 ? -3.506 -0.999 -11.086 1.00 93.31 167 LEU A O 1
ATOM 1343 N N . LYS A 1 168 ? -4.914 -1.874 -12.613 1.00 94.25 168 LYS A N 1
ATOM 1344 C CA . LYS A 1 168 ? -4.608 -3.280 -12.305 1.00 94.25 168 LYS A CA 1
ATOM 1345 C C . LYS A 1 168 ? -3.144 -3.627 -12.597 1.00 94.25 168 LYS A C 1
ATOM 1347 O O . LYS A 1 168 ? -2.515 -4.314 -11.802 1.00 94.25 168 LYS A O 1
ATOM 1352 N N . GLN A 1 169 ? -2.567 -3.119 -13.689 1.00 94.50 169 GLN A N 1
ATOM 1353 C CA . GLN A 1 169 ? -1.137 -3.296 -13.986 1.00 94.50 169 GLN A CA 1
ATOM 1354 C C . GLN A 1 169 ? -0.230 -2.479 -13.057 1.00 94.50 169 GLN A C 1
ATOM 1356 O O . GLN A 1 169 ? 0.864 -2.928 -12.726 1.00 94.50 169 GLN A O 1
ATOM 1361 N N . ALA A 1 170 ? -0.676 -1.303 -12.610 1.00 94.81 170 ALA A N 1
ATOM 1362 C CA . ALA A 1 170 ? 0.071 -0.464 -11.675 1.00 94.81 170 ALA A CA 1
ATOM 1363 C C . ALA A 1 170 ? 0.101 -1.026 -10.241 1.00 94.81 170 ALA A C 1
ATOM 1365 O O . ALA A 1 170 ? 0.944 -0.596 -9.447 1.00 94.81 170 ALA A O 1
ATOM 1366 N N . ALA A 1 171 ? -0.793 -1.967 -9.914 1.00 97.31 171 ALA A N 1
ATOM 1367 C CA . ALA A 1 171 ? -0.826 -2.651 -8.628 1.00 97.31 171 ALA A CA 1
ATOM 1368 C C . ALA A 1 171 ? 0.471 -3.436 -8.384 1.00 97.31 171 ALA A C 1
ATOM 1370 O O . ALA A 1 171 ? 0.951 -4.129 -9.282 1.00 97.31 171 ALA A O 1
ATOM 1371 N N . CYS A 1 172 ? 1.016 -3.380 -7.167 1.00 97.25 172 CYS A N 1
ATOM 1372 C CA . CYS A 1 172 ? 2.263 -4.058 -6.807 1.00 97.25 172 CYS A CA 1
ATOM 1373 C C . CYS A 1 172 ? 2.166 -5.587 -6.914 1.00 97.25 172 CYS A C 1
ATOM 1375 O O . CYS A 1 172 ? 3.179 -6.242 -7.134 1.00 97.25 172 CYS A O 1
ATOM 1377 N N . THR A 1 173 ? 0.964 -6.152 -6.811 1.00 96.94 173 THR A N 1
ATOM 1378 C CA . THR A 1 173 ? 0.679 -7.590 -6.944 1.00 96.94 173 THR A CA 1
ATOM 1379 C C . THR A 1 173 ? 0.465 -8.041 -8.391 1.00 96.94 173 THR A C 1
ATOM 1381 O O . THR A 1 173 ? 0.249 -9.225 -8.640 1.00 96.94 173 THR A O 1
ATOM 1384 N N . SER A 1 174 ? 0.537 -7.130 -9.368 1.00 96.62 174 SER A N 1
ATOM 1385 C CA . SER A 1 174 ? 0.460 -7.499 -10.781 1.00 96.62 174 SER A CA 1
ATOM 1386 C C . SER A 1 174 ? 1.658 -8.356 -11.211 1.00 96.62 174 SER A C 1
ATOM 1388 O O . SER A 1 174 ? 2.679 -8.455 -10.525 1.00 96.62 174 SER A O 1
ATOM 1390 N N . THR A 1 175 ? 1.570 -8.955 -12.399 1.00 95.06 175 THR A N 1
ATOM 1391 C CA . THR A 1 175 ? 2.617 -9.836 -12.942 1.00 95.06 175 THR A CA 1
ATOM 1392 C C . THR A 1 175 ? 3.980 -9.153 -13.072 1.00 95.06 175 THR A C 1
ATOM 1394 O O . THR A 1 175 ? 5.009 -9.811 -12.935 1.00 95.06 175 THR A O 1
ATOM 1397 N N . ILE A 1 176 ? 4.004 -7.833 -13.285 1.00 94.69 176 ILE A N 1
ATOM 1398 C CA . ILE A 1 176 ? 5.239 -7.047 -13.419 1.00 94.69 176 ILE A CA 1
ATOM 1399 C C . ILE A 1 176 ? 5.758 -6.499 -12.082 1.00 94.69 176 ILE A C 1
ATOM 1401 O O . ILE A 1 176 ? 6.771 -5.800 -12.079 1.00 94.69 176 ILE A O 1
ATOM 1405 N N . LYS A 1 177 ? 5.069 -6.793 -10.969 1.00 97.19 177 LYS A N 1
ATOM 1406 C CA . LYS A 1 177 ? 5.405 -6.427 -9.581 1.00 97.19 177 LYS A CA 1
ATOM 1407 C C . LYS A 1 177 ? 6.013 -5.024 -9.435 1.00 97.19 177 LYS A C 1
ATOM 1409 O O . LYS A 1 177 ? 7.159 -4.889 -8.985 1.00 97.19 177 LYS A O 1
ATOM 1414 N N . PRO A 1 178 ? 5.297 -3.974 -9.872 1.00 97.25 178 PRO A N 1
ATOM 1415 C CA . PRO A 1 178 ? 5.828 -2.628 -9.912 1.00 97.25 178 PRO A CA 1
ATOM 1416 C C . PRO A 1 178 ? 5.992 -2.064 -8.499 1.00 97.25 178 PRO A C 1
ATOM 1418 O O . PRO A 1 178 ? 5.125 -2.205 -7.636 1.00 97.25 178 PRO A O 1
ATOM 1421 N N . ILE A 1 179 ? 7.095 -1.355 -8.294 1.00 96.81 179 ILE A N 1
ATOM 1422 C CA . ILE A 1 179 ? 7.279 -0.428 -7.180 1.00 96.81 179 ILE A CA 1
ATOM 1423 C C . ILE A 1 179 ? 7.701 0.918 -7.761 1.00 96.81 179 ILE A C 1
ATOM 1425 O O . ILE A 1 179 ? 8.596 0.988 -8.608 1.00 96.81 179 ILE A O 1
ATOM 1429 N N . TRP A 1 180 ? 7.033 1.987 -7.345 1.00 96.69 180 TRP A N 1
ATOM 1430 C CA . TRP A 1 180 ? 7.269 3.322 -7.886 1.00 96.69 180 TRP A CA 1
ATOM 1431 C C . TRP A 1 180 ? 8.234 4.093 -6.995 1.00 96.69 180 TRP A C 1
ATOM 1433 O O . TRP A 1 180 ? 8.244 3.912 -5.780 1.00 96.69 180 TRP A O 1
ATOM 1443 N N . TYR A 1 181 ? 9.035 4.969 -7.588 1.00 96.38 181 TYR A N 1
ATOM 1444 C CA . TYR A 1 181 ? 9.956 5.845 -6.874 1.00 96.38 181 TYR A CA 1
ATOM 1445 C C . TYR A 1 181 ? 9.907 7.256 -7.446 1.00 96.38 181 TYR A C 1
ATOM 1447 O O . TYR A 1 181 ? 10.065 7.437 -8.652 1.00 96.38 181 TYR A O 1
ATOM 1455 N N . GLY A 1 182 ? 9.712 8.266 -6.603 1.00 94.81 182 GLY A N 1
ATOM 1456 C CA . GLY A 1 182 ? 9.592 9.648 -7.070 1.00 94.81 182 GLY A CA 1
ATOM 1457 C C . GLY A 1 182 ? 9.544 10.670 -5.944 1.00 94.81 182 GLY A C 1
ATOM 1458 O O . GLY A 1 182 ? 9.533 10.313 -4.766 1.00 94.81 182 GLY A O 1
ATOM 1459 N N . ASN A 1 183 ? 9.518 11.951 -6.308 1.00 94.06 183 ASN A N 1
ATOM 1460 C CA . ASN A 1 183 ? 9.354 13.032 -5.340 1.00 94.06 183 ASN A CA 1
ATOM 1461 C C . ASN A 1 183 ? 7.875 13.132 -4.936 1.00 94.06 183 ASN A C 1
ATOM 1463 O O . ASN A 1 183 ? 7.017 13.417 -5.772 1.00 94.06 183 ASN A O 1
ATOM 1467 N N . CYS A 1 184 ? 7.581 12.895 -3.658 1.00 93.38 184 CYS A N 1
ATOM 1468 C CA . CYS A 1 184 ? 6.226 12.912 -3.116 1.00 93.38 184 CYS A CA 1
ATOM 1469 C C . CYS A 1 184 ? 5.909 14.202 -2.353 1.00 93.38 184 CYS A C 1
ATOM 1471 O O . CYS A 1 184 ? 4.808 14.320 -1.826 1.00 93.38 184 CYS A O 1
ATOM 1473 N N . GLU A 1 185 ? 6.834 15.161 -2.260 1.00 92.25 185 GLU A N 1
ATOM 1474 C CA . GLU A 1 185 ? 6.761 16.260 -1.296 1.00 92.25 185 GLU A CA 1
ATOM 1475 C C . GLU A 1 185 ? 5.457 17.064 -1.395 1.00 92.25 185 GLU A C 1
ATOM 1477 O O . GLU A 1 185 ? 4.812 17.328 -0.380 1.00 92.25 185 GLU A O 1
ATOM 1482 N N . SER A 1 186 ? 5.032 17.417 -2.612 1.00 90.25 186 SER A N 1
ATOM 1483 C CA . SER A 1 186 ? 3.783 18.157 -2.833 1.00 90.25 186 SER A CA 1
ATOM 1484 C C . SER A 1 186 ? 2.559 17.381 -2.341 1.00 90.25 186 SER A C 1
ATOM 1486 O O . SER A 1 186 ? 1.720 17.942 -1.633 1.00 90.25 186 SER A O 1
ATOM 1488 N N . ARG A 1 187 ? 2.497 16.078 -2.646 1.00 89.50 187 ARG A N 1
ATOM 1489 C CA . ARG A 1 187 ? 1.426 15.167 -2.214 1.00 89.50 187 ARG A CA 1
ATOM 1490 C C . ARG A 1 187 ? 1.444 14.974 -0.703 1.00 89.50 187 ARG A C 1
ATOM 1492 O O . ARG A 1 187 ? 0.399 15.011 -0.071 1.00 89.50 187 ARG A O 1
ATOM 1499 N N . THR A 1 188 ? 2.623 14.833 -0.112 1.00 89.25 188 THR A N 1
ATOM 1500 C CA . THR A 1 188 ? 2.797 14.717 1.336 1.00 89.25 188 THR A CA 1
ATOM 1501 C C . THR A 1 188 ? 2.308 15.976 2.054 1.00 89.25 188 THR A C 1
ATOM 1503 O O . THR A 1 188 ? 1.556 15.881 3.020 1.00 89.25 188 THR A O 1
ATOM 1506 N N . ARG A 1 189 ? 2.646 17.172 1.553 1.00 89.69 189 ARG A N 1
ATOM 1507 C CA . ARG A 1 189 ? 2.142 18.445 2.102 1.00 89.69 189 ARG A CA 1
ATOM 1508 C C . ARG A 1 189 ? 0.626 18.598 1.950 1.00 89.69 189 ARG A C 1
ATOM 1510 O O . ARG A 1 189 ? -0.016 19.200 2.802 1.00 89.69 189 ARG A O 1
ATOM 1517 N N . GLU A 1 190 ? 0.043 18.113 0.858 1.00 88.25 190 GLU A N 1
ATOM 1518 C CA . GLU A 1 190 ? -1.416 18.049 0.685 1.00 88.25 190 GLU A CA 1
ATOM 1519 C C . GLU A 1 190 ? -2.055 17.104 1.710 1.00 88.25 190 GLU A C 1
ATOM 1521 O O . GLU A 1 190 ? -2.997 17.494 2.391 1.00 88.25 190 GLU A O 1
ATOM 1526 N N . MET A 1 191 ? -1.491 15.907 1.891 1.00 85.94 191 MET A N 1
ATOM 1527 C CA . MET A 1 191 ? -1.980 14.936 2.869 1.00 85.94 191 MET A CA 1
ATOM 1528 C C . MET A 1 191 ? -1.959 15.499 4.288 1.00 85.94 191 MET A C 1
ATOM 1530 O O . MET A 1 191 ? -2.956 15.362 4.978 1.00 85.94 191 MET A O 1
ATOM 1534 N N . PHE A 1 192 ? -0.883 16.183 4.695 1.00 84.56 192 PHE A N 1
ATOM 1535 C CA . PHE A 1 192 ? -0.815 16.838 6.005 1.00 84.56 192 PHE A CA 1
ATOM 1536 C C . PHE A 1 192 ? -1.848 17.954 6.181 1.00 84.56 192 PHE A C 1
ATOM 1538 O O . PHE A 1 192 ? -2.419 18.082 7.258 1.00 84.56 192 PHE A O 1
ATOM 1545 N N . ARG A 1 193 ? -2.122 18.745 5.135 1.00 84.00 193 ARG A N 1
ATOM 1546 C CA . ARG A 1 193 ? -3.150 19.798 5.194 1.00 84.00 193 ARG A CA 1
ATOM 1547 C C . ARG A 1 193 ? -4.547 19.225 5.420 1.00 84.00 193 ARG A C 1
ATOM 1549 O O . ARG A 1 193 ? -5.311 19.803 6.181 1.00 84.00 193 ARG A O 1
ATOM 1556 N N . ASN A 1 194 ? -4.844 18.072 4.827 1.00 75.62 194 ASN A N 1
ATOM 1557 C CA . ASN A 1 194 ? -6.126 17.391 5.006 1.00 75.62 194 ASN A CA 1
ATOM 1558 C C . ASN A 1 194 ? -6.304 16.770 6.407 1.00 75.62 194 ASN A C 1
ATOM 1560 O O . ASN A 1 194 ? -7.376 16.236 6.676 1.00 75.62 194 ASN A O 1
ATOM 1564 N N . LEU A 1 195 ? -5.285 16.812 7.281 1.00 68.25 195 LEU A N 1
ATOM 1565 C CA . LEU A 1 195 ? -5.395 16.342 8.670 1.00 68.25 195 LEU A CA 1
ATOM 1566 C C . LEU A 1 195 ? -5.787 17.444 9.667 1.00 68.25 195 LEU A C 1
ATOM 1568 O O . LEU A 1 195 ? -6.015 17.134 10.827 1.00 68.25 195 LEU A O 1
ATOM 1572 N N . ILE A 1 196 ? -5.810 18.713 9.243 1.00 57.53 196 ILE A N 1
ATOM 1573 C CA . ILE A 1 196 ? -6.013 19.888 10.118 1.00 57.53 196 ILE A CA 1
ATOM 1574 C C . ILE A 1 196 ? -7.442 20.462 9.953 1.00 57.53 196 ILE A C 1
ATOM 1576 O O . ILE A 1 196 ? -7.728 21.571 10.396 1.00 57.53 196 ILE A O 1
ATOM 1580 N N . VAL A 1 197 ? -8.344 19.732 9.285 1.00 42.47 197 VAL A N 1
ATOM 1581 C CA . VAL A 1 197 ? -9.720 20.171 8.978 1.00 42.47 197 VAL A CA 1
ATOM 1582 C C . VAL A 1 197 ? -10.738 19.360 9.762 1.00 42.47 197 VAL A C 1
ATOM 1584 O O . VAL A 1 197 ? -10.639 18.113 9.719 1.00 42.47 197 VAL A O 1
#